Protein AF-A0A521GXF9-F1 (afdb_monomer)

Sequence (286 aa):
MLRLRRIISKIFWPMVAIMPLWLTFGRGLLGSAGWLQLAYIFLVAPVLFAVLLAIALLIQTSPRYKLEGLVTAPEAVLLSLSYVSIFLHGFFLVDFGDTDESVNSVATQLLGAGFRDMSTTLSQVFLFGSAALLLTALVVAMVARFSVLRTKKGASLAITACVIIGGLAAFGAYSHSHSGAAKDRQIEYDFHLMEQDIHGLASDNQDRLPTGTAQEIAAQGEYAKEFKIAERASNYTYTPMQAQRAFQLCANFLTDTTGDYAGRQVRPDDEGYHHAGYQCITYELY

Foldseek 3Di:
DVVLQVVCLVCLVVLLVVLLCCLAVVFVVLLADAPVSVCSNPPVSVVSSVLSVLLVVLQCPFPVCVVPVTGDPLLSVLSVLLSVLSNLLQQLDAADDDDPSNRDGSCCVVPHPVCNVVSNVSNVVSVLVNVLSSVLSSVLSVCSRCVVVDPDDDDNPPVSVVSNVVSVVVSVVVVPVVVQLVVQVVLLVLVVQLLVQQLVVCVVVVLDGDDDFQLVSLVVGPSSVVVVVSVVSVQWGKADDSVQSKIKIKHAGQAACVVVQPPHPDDPPPRPHDHGTIDIDMGHRD

Solvent-accessible surface area (backbone atoms only — not comparable to full-atom values): 15246 Å² total; per-residue (Å²): 111,72,68,55,17,55,50,42,55,68,44,51,68,62,45,36,54,49,54,33,42,36,55,33,59,50,30,41,78,59,63,29,57,30,60,49,46,55,51,30,56,73,51,49,26,55,52,49,30,52,51,42,45,50,41,52,51,40,45,62,69,22,70,62,26,70,73,69,66,37,51,52,71,68,54,32,51,33,51,51,52,24,53,52,24,48,51,49,14,41,38,19,37,52,30,48,57,95,45,88,68,18,51,28,14,46,47,24,72,75,72,33,73,90,41,44,68,59,24,43,52,50,14,50,52,22,46,55,50,21,53,48,33,47,53,49,40,38,50,50,35,51,48,62,48,51,49,74,76,46,94,66,93,82,74,80,67,66,64,64,55,54,58,57,54,54,53,55,54,57,48,60,60,54,61,60,59,57,55,30,56,52,49,38,53,48,51,56,52,51,47,54,39,46,49,55,28,49,52,52,53,10,61,77,47,79,72,40,70,76,83,69,50,34,29,59,49,20,65,65,24,68,56,17,50,78,72,48,36,36,83,57,21,80,66,39,45,49,47,74,36,74,95,72,46,28,37,33,48,28,40,71,32,71,46,58,41,64,73,83,44,70,93,56,95,74,57,88,82,43,89,82,61,45,56,53,40,80,46,71,52,78,47,73,68,129

Radius of gyration: 26.86 Å; Cα contacts (8 Å, |Δi|>4): 378; chains: 1; bounding box: 67×32×76 Å

pLDDT: mean 87.85, std 12.86, range [47.78, 98.25]

Mean predicted aligned error: 10.3 Å

Structure (mmCIF, N/CA/C/O backbone):
data_AF-A0A521GXF9-F1
#
_entry.id   AF-A0A521GXF9-F1
#
loop_
_atom_site.group_PDB
_atom_site.id
_atom_site.type_symbol
_atom_site.label_atom_id
_atom_site.label_alt_id
_atom_site.label_comp_id
_atom_site.label_asym_id
_atom_site.label_entity_id
_atom_site.label_seq_id
_atom_site.pdbx_PDB_ins_code
_atom_site.Cartn_x
_atom_site.Cartn_y
_atom_site.Cartn_z
_atom_site.occupancy
_atom_site.B_iso_or_equiv
_atom_site.auth_seq_id
_atom_site.auth_comp_id
_atom_site.auth_asym_id
_atom_site.auth_atom_id
_atom_site.pdbx_PDB_model_num
ATOM 1 N N . MET A 1 1 ? -23.668 14.009 12.511 1.00 89.00 1 MET A N 1
ATOM 2 C CA . MET A 1 1 ? -23.053 12.964 13.370 1.00 89.00 1 MET A CA 1
ATOM 3 C C . MET A 1 1 ? -24.025 11.890 13.882 1.00 89.00 1 MET A C 1
ATOM 5 O O . MET A 1 1 ? -23.664 10.723 13.835 1.00 89.00 1 MET A O 1
ATOM 9 N N . LEU A 1 2 ? -25.253 12.209 14.323 1.00 94.25 2 LEU A N 1
ATOM 10 C CA . LEU A 1 2 ? -26.206 11.195 14.834 1.00 94.25 2 LEU A CA 1
ATOM 11 C C . LEU A 1 2 ? -26.542 10.063 13.841 1.00 94.25 2 LEU A C 1
ATOM 13 O O . LEU A 1 2 ? -26.612 8.904 14.242 1.00 94.25 2 LEU A O 1
ATOM 17 N N . ARG A 1 3 ? -26.716 10.381 12.548 1.00 96.56 3 ARG A N 1
ATOM 18 C CA . ARG A 1 3 ? -26.962 9.370 11.499 1.00 96.56 3 ARG A CA 1
ATOM 19 C C . ARG A 1 3 ? -25.809 8.368 11.391 1.00 96.56 3 ARG A C 1
ATOM 21 O O . ARG A 1 3 ? -26.059 7.171 11.396 1.00 96.56 3 ARG A O 1
ATOM 28 N N . LEU A 1 4 ? -24.567 8.858 11.382 1.00 95.88 4 LEU A N 1
ATOM 29 C CA . LEU A 1 4 ? -23.366 8.020 11.316 1.00 95.88 4 LEU A CA 1
ATOM 30 C C . LEU A 1 4 ? -23.281 7.057 12.507 1.00 95.88 4 LEU A C 1
ATOM 32 O O . LEU A 1 4 ? -23.098 5.863 12.305 1.00 95.88 4 LEU A O 1
ATOM 36 N N . ARG A 1 5 ? -23.499 7.555 13.734 1.00 97.00 5 ARG A N 1
ATOM 37 C CA . ARG A 1 5 ? -23.516 6.723 14.953 1.00 97.00 5 ARG A CA 1
ATOM 38 C C . ARG A 1 5 ? -24.515 5.568 14.831 1.00 97.00 5 ARG A C 1
ATOM 40 O O . ARG A 1 5 ? -24.151 4.427 15.077 1.00 97.00 5 ARG A O 1
ATOM 47 N N . ARG A 1 6 ? -25.750 5.849 14.390 1.00 96.81 6 ARG A N 1
ATOM 48 C CA . ARG A 1 6 ? -26.779 4.810 14.181 1.00 96.81 6 ARG A CA 1
ATOM 49 C C . ARG A 1 6 ? -26.377 3.776 13.141 1.00 96.81 6 ARG A C 1
ATOM 51 O O . ARG A 1 6 ? -26.669 2.603 13.336 1.00 96.81 6 ARG A O 1
ATOM 58 N N . ILE A 1 7 ? -25.773 4.210 12.036 1.00 97.69 7 ILE A N 1
ATOM 59 C CA . ILE A 1 7 ? -25.321 3.297 10.983 1.00 97.69 7 ILE A CA 1
ATOM 60 C C . ILE A 1 7 ? -24.244 2.379 11.557 1.00 97.69 7 ILE A C 1
ATOM 62 O O . ILE A 1 7 ? -24.421 1.164 11.534 1.00 97.69 7 ILE A O 1
ATOM 66 N N . ILE A 1 8 ? -23.199 2.949 12.164 1.00 97.38 8 ILE A N 1
ATOM 67 C CA . ILE A 1 8 ? -22.075 2.182 12.715 1.00 97.38 8 ILE A CA 1
ATOM 68 C C . ILE A 1 8 ? -22.530 1.192 13.785 1.00 97.38 8 ILE A C 1
ATOM 70 O O . ILE A 1 8 ? -22.140 0.031 13.723 1.00 97.38 8 ILE A O 1
ATOM 74 N N . SER A 1 9 ? -23.427 1.586 14.693 1.00 95.69 9 SER A N 1
ATOM 75 C CA . SER A 1 9 ? -23.993 0.674 15.698 1.00 95.69 9 SER A CA 1
ATOM 76 C C . SER A 1 9 ? -24.699 -0.550 15.110 1.00 95.69 9 SER A C 1
ATOM 78 O O . SER A 1 9 ? -24.737 -1.589 15.759 1.00 95.69 9 SER A O 1
ATOM 80 N N . LYS A 1 10 ? -25.247 -0.453 13.893 1.00 96.88 10 LYS A N 1
ATOM 81 C CA . LYS A 1 10 ? -25.902 -1.583 13.219 1.00 96.88 10 LYS A CA 1
ATOM 82 C C . LYS A 1 10 ? -24.926 -2.438 12.419 1.00 96.88 10 LYS A C 1
ATOM 84 O O . LYS A 1 10 ? -25.134 -3.641 12.314 1.00 96.88 10 LYS A O 1
ATOM 89 N N . ILE A 1 11 ? -23.890 -1.824 11.845 1.00 97.38 11 ILE A N 1
ATOM 90 C CA . ILE A 1 11 ? -22.997 -2.512 10.907 1.00 97.38 11 ILE A CA 1
ATOM 91 C C . ILE A 1 11 ? -21.703 -3.026 11.537 1.00 97.38 11 ILE A C 1
ATOM 93 O O . ILE A 1 11 ? -21.052 -3.857 10.917 1.00 97.38 11 ILE A O 1
ATOM 97 N N . PHE A 1 12 ? -21.303 -2.583 12.736 1.00 95.44 12 PHE A N 1
ATOM 98 C CA . PHE A 1 12 ? -19.986 -2.970 13.261 1.00 95.44 12 PHE A CA 1
ATOM 99 C C . PHE A 1 12 ? -19.854 -4.487 13.444 1.00 95.44 12 PHE A C 1
ATOM 101 O O . PHE A 1 12 ? -18.810 -5.032 13.114 1.00 95.44 12 PHE A O 1
ATOM 108 N N . TRP A 1 13 ? -20.920 -5.173 13.877 1.00 97.38 13 TRP A N 1
ATOM 109 C CA . TRP A 1 13 ? -20.949 -6.633 14.011 1.00 97.38 13 TRP A CA 1
ATOM 110 C C . TRP A 1 13 ? -20.705 -7.371 12.691 1.00 97.38 13 TRP A C 1
ATOM 112 O O . TRP A 1 13 ? -19.749 -8.143 12.630 1.00 97.38 13 TRP A O 1
ATOM 122 N N . PRO A 1 14 ? -21.491 -7.141 11.620 1.00 98.25 14 PRO A N 1
ATOM 123 C CA . PRO A 1 14 ? -21.198 -7.767 10.336 1.00 98.25 14 PRO A CA 1
ATOM 124 C C . PRO A 1 14 ? -19.824 -7.354 9.790 1.00 98.25 14 PRO A C 1
ATOM 126 O O . PRO A 1 14 ? -19.133 -8.187 9.210 1.00 98.25 14 PRO A O 1
ATOM 129 N N . MET A 1 15 ? -19.367 -6.121 10.041 1.00 98.12 15 MET A N 1
ATOM 130 C CA . MET A 1 15 ? -18.038 -5.673 9.606 1.00 98.12 15 MET A CA 1
ATOM 131 C C . MET A 1 15 ? -16.875 -6.423 10.272 1.00 98.12 15 MET A C 1
ATOM 133 O O . MET A 1 15 ? -15.829 -6.546 9.637 1.00 98.12 15 MET A O 1
ATOM 137 N N . VAL A 1 16 ? -17.045 -6.983 11.482 1.00 98.25 16 VAL A N 1
ATOM 138 C CA . VAL A 1 16 ? -16.028 -7.857 12.110 1.00 98.25 16 VAL A CA 1
ATOM 139 C C . VAL A 1 16 ? -15.702 -9.056 11.215 1.00 98.25 16 VAL A C 1
ATOM 141 O O . VAL A 1 16 ? -14.544 -9.452 11.138 1.00 98.25 16 VAL A O 1
ATOM 144 N N . ALA A 1 17 ? -16.697 -9.610 10.515 1.00 97.94 17 ALA A N 1
ATOM 145 C CA . ALA A 1 17 ? -16.509 -10.738 9.603 1.00 97.94 17 ALA A CA 1
ATOM 146 C C . ALA A 1 17 ? -16.200 -10.287 8.167 1.00 97.94 17 ALA A C 1
ATOM 148 O O . ALA A 1 17 ? -15.311 -10.841 7.525 1.00 97.94 17 ALA A O 1
ATOM 149 N N . ILE A 1 18 ? -16.903 -9.266 7.663 1.00 98.12 18 ILE A N 1
ATOM 150 C CA . ILE A 1 18 ? -16.766 -8.817 6.269 1.00 98.12 18 ILE A CA 1
ATOM 151 C C . ILE A 1 18 ? -15.353 -8.293 5.988 1.00 98.12 18 ILE A C 1
ATOM 153 O O . ILE A 1 18 ? -14.812 -8.595 4.931 1.00 98.12 18 ILE A O 1
ATOM 157 N N . MET A 1 19 ? -14.731 -7.543 6.905 1.00 97.88 19 MET A N 1
ATOM 158 C CA . MET A 1 19 ? -13.417 -6.934 6.649 1.00 97.88 19 MET A CA 1
ATOM 159 C C . MET A 1 19 ? -12.283 -7.973 6.483 1.00 97.88 19 MET A C 1
ATOM 161 O O . MET A 1 19 ? -11.576 -7.909 5.476 1.00 97.88 19 MET A O 1
ATOM 165 N N . PRO A 1 20 ? -12.111 -8.972 7.376 1.00 97.94 20 PRO A N 1
ATOM 166 C CA . PRO A 1 20 ? -11.153 -10.060 7.153 1.00 97.94 20 PRO A CA 1
ATOM 167 C C . PRO A 1 20 ? -11.475 -10.919 5.922 1.00 97.94 20 PRO A C 1
ATOM 169 O O . PRO A 1 20 ? -10.566 -11.315 5.191 1.00 97.94 20 PRO A O 1
ATOM 172 N N . LEU A 1 21 ? -12.762 -11.187 5.662 1.00 97.44 21 LEU A N 1
ATOM 173 C CA . LEU A 1 21 ? -13.190 -11.944 4.479 1.00 97.44 21 LEU A CA 1
ATOM 174 C C . LEU A 1 21 ? -12.907 -11.187 3.176 1.00 97.44 21 LEU A C 1
ATOM 176 O O . LEU A 1 21 ? -12.542 -11.802 2.180 1.00 97.44 21 LEU A O 1
ATOM 180 N N . TRP A 1 22 ? -13.027 -9.861 3.177 1.00 97.12 22 TRP A N 1
ATOM 181 C CA . TRP A 1 22 ? -12.671 -9.019 2.038 1.00 97.12 22 TRP A CA 1
ATOM 182 C C . TRP A 1 22 ? -11.181 -9.126 1.699 1.00 97.12 22 TRP A C 1
ATOM 184 O O . TRP A 1 22 ? -10.841 -9.408 0.552 1.00 97.12 22 TRP A O 1
ATOM 194 N N . LEU A 1 23 ? -10.302 -8.966 2.699 1.00 95.56 23 LEU A N 1
ATOM 195 C CA . LEU A 1 23 ? -8.849 -9.065 2.504 1.00 95.56 23 LEU A CA 1
ATOM 196 C C . LEU A 1 23 ? -8.393 -10.452 2.047 1.00 95.56 23 LEU A C 1
ATOM 198 O O . LEU A 1 23 ? -7.327 -10.577 1.455 1.00 95.56 23 LEU A O 1
ATOM 202 N N . THR A 1 24 ? -9.191 -11.476 2.337 1.00 95.00 24 THR A N 1
ATOM 203 C CA . THR A 1 24 ? -8.933 -12.845 1.910 1.00 95.00 24 THR A CA 1
ATOM 204 C C . THR A 1 24 ? -9.741 -13.149 0.646 1.00 95.00 24 THR A C 1
ATOM 206 O O . THR A 1 24 ? -9.303 -12.867 -0.466 1.00 95.00 24 THR A O 1
ATOM 209 N N . PHE A 1 25 ? -10.945 -13.686 0.772 1.00 94.44 25 PHE A N 1
ATOM 210 C CA . PHE A 1 25 ? -11.748 -14.144 -0.362 1.00 94.44 25 PHE A CA 1
ATOM 211 C C . PHE A 1 25 ? -12.144 -13.035 -1.340 1.00 94.44 25 PHE A C 1
ATOM 213 O O . PHE A 1 25 ? -12.161 -13.276 -2.544 1.00 94.44 25 PHE A O 1
ATOM 220 N N . GLY A 1 26 ? -12.434 -11.826 -0.851 1.00 92.62 26 GLY A N 1
ATOM 221 C CA . GLY A 1 26 ? -12.871 -10.714 -1.703 1.00 92.62 26 GLY A CA 1
ATOM 222 C C . GLY A 1 26 ? -11.864 -10.373 -2.803 1.00 92.62 26 GLY A C 1
ATOM 223 O O . GLY A 1 26 ? -12.248 -10.221 -3.960 1.00 92.62 26 GLY A O 1
ATOM 224 N N . ARG A 1 27 ? -10.575 -10.341 -2.454 1.00 91.25 27 ARG A N 1
ATOM 225 C CA . ARG A 1 27 ? -9.470 -10.132 -3.402 1.00 91.25 27 ARG A CA 1
ATOM 226 C C . ARG A 1 27 ? -9.342 -11.269 -4.414 1.00 91.25 27 ARG A C 1
ATOM 228 O O . ARG A 1 27 ? -9.264 -11.016 -5.612 1.00 91.25 27 ARG A O 1
ATOM 235 N N . GLY A 1 28 ? -9.383 -12.515 -3.942 1.00 89.31 28 GLY A N 1
ATOM 236 C CA . GLY A 1 28 ? -9.264 -13.684 -4.818 1.00 89.31 28 GLY A CA 1
ATOM 237 C C . GLY A 1 28 ? -10.392 -13.779 -5.852 1.00 89.31 28 GLY A C 1
ATOM 238 O O . GLY A 1 28 ? -10.136 -14.100 -7.007 1.00 89.31 28 GLY A O 1
ATOM 239 N N . LEU A 1 29 ? -11.625 -13.423 -5.471 1.00 92.69 29 LEU A N 1
ATOM 240 C CA . LEU A 1 29 ? -12.777 -13.392 -6.386 1.00 92.69 29 LEU A CA 1
ATOM 241 C C . LEU A 1 29 ? -12.651 -12.338 -7.491 1.00 92.69 29 LEU A C 1
ATOM 243 O O . LEU A 1 29 ? -13.275 -12.474 -8.540 1.00 92.69 29 LEU A O 1
ATOM 247 N N . LEU A 1 30 ? -11.856 -11.298 -7.256 1.00 90.38 30 LEU A N 1
ATOM 248 C CA . LEU A 1 30 ? -11.574 -10.237 -8.218 1.00 90.38 30 LEU A CA 1
ATOM 249 C C . LEU A 1 30 ? -10.275 -10.496 -8.986 1.00 90.38 30 LEU A C 1
ATOM 251 O O . LEU A 1 30 ? -9.713 -9.564 -9.538 1.00 90.38 30 LEU A O 1
ATOM 255 N N . GLY A 1 31 ? -9.789 -11.740 -8.997 1.00 81.06 31 GLY A N 1
ATOM 256 C CA . GLY A 1 31 ? -8.646 -12.159 -9.802 1.00 81.06 31 GLY A CA 1
ATOM 257 C C . GLY A 1 31 ? -7.278 -11.815 -9.216 1.00 81.06 31 GLY A C 1
ATOM 258 O O . GLY A 1 31 ? -6.280 -12.084 -9.874 1.00 81.06 31 GLY A O 1
ATOM 259 N N . SER A 1 32 ? -7.184 -11.225 -8.017 1.00 84.38 32 SER A N 1
ATOM 260 C CA . SER A 1 32 ? -5.894 -10.930 -7.374 1.00 84.38 32 SER A CA 1
ATOM 261 C C . SER A 1 32 ? -5.575 -11.990 -6.314 1.00 84.38 32 SER A C 1
ATOM 263 O O . SER A 1 32 ? -5.815 -11.778 -5.120 1.00 84.38 32 SER A O 1
ATOM 265 N N . ALA A 1 33 ? -5.091 -13.152 -6.750 1.00 86.44 33 ALA A N 1
ATOM 266 C CA . ALA A 1 33 ? -4.678 -14.240 -5.866 1.00 86.44 33 ALA A CA 1
ATOM 267 C C . ALA A 1 33 ? -3.233 -14.659 -6.177 1.00 86.44 33 ALA A C 1
ATOM 269 O O . ALA A 1 33 ? -2.990 -15.336 -7.171 1.00 86.44 33 ALA A O 1
ATOM 270 N N . GLY A 1 34 ? -2.287 -14.266 -5.323 1.00 88.56 34 GLY A N 1
ATOM 271 C CA . GLY A 1 34 ? -0.893 -14.719 -5.364 1.00 88.56 34 GLY A CA 1
ATOM 272 C C . GLY A 1 34 ? -0.464 -15.365 -4.044 1.00 88.56 34 GLY A C 1
ATOM 273 O O . GLY A 1 34 ? -1.294 -15.821 -3.253 1.00 88.56 34 GLY A O 1
ATOM 274 N N . TRP A 1 35 ? 0.841 -15.432 -3.786 1.00 90.44 35 TRP A N 1
ATOM 275 C CA . TRP A 1 35 ? 1.377 -16.092 -2.588 1.00 90.44 35 TRP A CA 1
ATOM 276 C C . TRP A 1 35 ? 1.142 -15.288 -1.307 1.00 90.44 35 TRP A C 1
ATOM 278 O O . TRP A 1 35 ? 0.947 -15.868 -0.232 1.00 90.44 35 TRP A O 1
ATOM 288 N N . LEU A 1 36 ? 1.099 -13.956 -1.405 1.00 91.19 36 LEU A N 1
ATOM 289 C CA . LEU A 1 36 ? 0.826 -13.074 -0.270 1.00 91.19 36 LEU A CA 1
ATOM 290 C C . LEU A 1 36 ? -0.570 -13.337 0.302 1.00 91.19 36 LEU A C 1
ATOM 292 O O . LEU A 1 36 ? -0.774 -13.229 1.511 1.00 91.19 36 LEU A O 1
ATOM 296 N N . GLN A 1 37 ? -1.517 -13.757 -0.536 1.00 92.69 37 GLN A N 1
ATOM 297 C CA . GLN A 1 37 ? -2.851 -14.169 -0.117 1.00 92.69 37 GLN A CA 1
ATOM 298 C C . GLN A 1 37 ? -2.836 -15.218 1.008 1.00 92.69 37 GLN A C 1
ATOM 300 O O . GLN A 1 37 ? -3.634 -15.123 1.944 1.00 92.69 37 GLN A O 1
ATOM 305 N N . LEU A 1 38 ? -1.915 -16.189 0.970 1.00 92.62 38 LEU A N 1
ATOM 306 C CA . LEU A 1 38 ? -1.789 -17.199 2.027 1.00 92.62 38 LEU A CA 1
ATOM 307 C C . LEU A 1 38 ? -1.368 -16.562 3.354 1.00 92.62 38 LEU A C 1
ATOM 309 O O . LEU A 1 38 ? -1.946 -16.872 4.397 1.00 92.62 38 LEU A O 1
ATOM 313 N N . ALA A 1 39 ? -0.423 -15.618 3.320 1.00 93.31 39 ALA A N 1
ATOM 314 C CA . ALA A 1 39 ? -0.037 -14.858 4.506 1.00 93.31 39 ALA A CA 1
ATOM 315 C C . ALA A 1 39 ? -1.229 -14.065 5.069 1.00 93.31 39 ALA A C 1
ATOM 317 O O . ALA A 1 39 ? -1.430 -14.020 6.284 1.00 93.31 39 ALA A O 1
ATOM 318 N N . TYR A 1 40 ? -2.080 -13.501 4.210 1.00 94.75 40 TYR A N 1
ATOM 319 C CA . TYR A 1 40 ? -3.285 -12.811 4.670 1.00 94.75 40 TYR A CA 1
ATOM 320 C C . TYR A 1 40 ? -4.300 -13.763 5.300 1.00 94.75 40 TYR A C 1
ATOM 322 O O . TYR A 1 40 ? -4.861 -13.430 6.340 1.00 94.75 40 TYR A O 1
ATOM 330 N N . ILE A 1 41 ? -4.502 -14.952 4.732 1.00 96.00 41 ILE A N 1
ATOM 331 C CA . ILE A 1 41 ? -5.429 -15.957 5.271 1.00 96.00 41 ILE A CA 1
ATOM 332 C C . ILE A 1 41 ? -4.976 -16.460 6.644 1.00 96.00 41 ILE A C 1
ATOM 334 O O . ILE A 1 41 ? -5.790 -16.525 7.565 1.00 96.00 41 ILE A O 1
ATOM 338 N N . PHE A 1 42 ? -3.697 -16.808 6.795 1.00 96.88 42 PHE A N 1
ATOM 339 C CA . PHE A 1 42 ? -3.210 -17.472 8.008 1.00 96.88 42 PHE A CA 1
ATOM 340 C C . PHE A 1 42 ? -2.718 -16.514 9.095 1.00 96.88 42 PHE A C 1
ATOM 342 O O . PHE A 1 42 ? -2.757 -16.875 10.270 1.00 96.88 42 PHE A O 1
ATOM 349 N N . LEU A 1 43 ? -2.278 -15.305 8.736 1.00 95.88 43 LEU A N 1
ATOM 350 C CA . LEU A 1 43 ? -1.688 -14.357 9.684 1.00 95.88 43 LEU A CA 1
ATOM 351 C C . LEU A 1 43 ? -2.536 -13.093 9.842 1.00 95.88 43 LEU A C 1
ATOM 353 O O . LEU A 1 43 ? -2.979 -12.780 10.947 1.00 95.88 43 LEU A O 1
ATOM 357 N N . VAL A 1 44 ? -2.788 -12.364 8.752 1.00 95.50 44 VAL A N 1
ATOM 358 C CA . VAL A 1 44 ? -3.390 -11.020 8.841 1.00 95.50 44 VAL A CA 1
ATOM 359 C C . VAL A 1 44 ? -4.874 -11.083 9.203 1.00 95.50 44 VAL A C 1
ATOM 361 O O . VAL A 1 44 ? -5.315 -10.371 10.104 1.00 95.50 44 VAL A O 1
ATOM 364 N N . ALA A 1 45 ? -5.655 -11.939 8.546 1.00 96.50 45 ALA A N 1
ATOM 365 C CA . ALA A 1 45 ? -7.098 -12.026 8.744 1.00 96.50 45 ALA A CA 1
ATOM 366 C C . ALA A 1 45 ? -7.492 -12.501 10.155 1.00 96.50 45 ALA A C 1
ATOM 368 O O . ALA A 1 45 ? -8.367 -11.859 10.742 1.00 96.50 45 ALA A O 1
ATOM 369 N N . PRO A 1 46 ? -6.853 -13.525 10.763 1.00 97.94 46 PRO A N 1
ATOM 370 C CA . PRO A 1 46 ? -7.144 -13.916 12.143 1.00 97.94 46 PRO A CA 1
ATOM 371 C C . PRO A 1 46 ? -6.815 -12.813 13.154 1.00 97.94 46 PRO A C 1
ATOM 373 O O . PRO A 1 46 ? -7.614 -12.545 14.055 1.00 97.94 46 PRO A O 1
ATOM 376 N N . VAL A 1 47 ? -5.677 -12.128 12.985 1.00 97.75 47 VAL A N 1
ATOM 377 C CA . VAL A 1 47 ? -5.286 -11.002 13.850 1.00 97.75 47 VAL A CA 1
ATOM 378 C C . VAL A 1 47 ? -6.270 -9.843 13.700 1.00 97.75 47 VAL A C 1
ATOM 380 O O . VAL A 1 47 ? -6.767 -9.322 14.700 1.00 97.75 47 VAL A O 1
ATOM 383 N N . LEU A 1 48 ? -6.614 -9.471 12.465 1.00 97.81 48 LEU A N 1
ATOM 384 C CA . LEU A 1 48 ? -7.584 -8.413 12.193 1.00 97.81 48 LEU A CA 1
ATOM 385 C C . LEU A 1 48 ? -8.961 -8.749 12.780 1.00 97.81 48 LEU A C 1
ATOM 387 O O . LEU A 1 48 ? -9.576 -7.895 13.421 1.00 97.81 48 LEU A O 1
ATOM 391 N N . PHE A 1 49 ? -9.428 -9.989 12.607 1.00 98.25 49 PHE A N 1
ATOM 392 C CA . PHE A 1 49 ? -10.677 -10.473 13.193 1.00 98.25 49 PHE A CA 1
ATOM 393 C C . PHE A 1 49 ? -10.656 -10.349 14.719 1.00 98.25 49 PHE A C 1
ATOM 395 O O . PHE A 1 49 ? -11.588 -9.792 15.297 1.00 98.25 49 PHE A O 1
ATOM 402 N N . ALA A 1 50 ? -9.580 -10.799 15.375 1.00 98.12 50 ALA A N 1
ATOM 403 C CA . ALA A 1 50 ? -9.438 -10.717 16.826 1.00 98.12 50 ALA A CA 1
ATOM 404 C C . ALA A 1 50 ? -9.464 -9.265 17.335 1.00 98.12 50 ALA A C 1
ATOM 406 O O . ALA A 1 50 ? -10.149 -8.971 18.316 1.00 98.12 50 ALA A O 1
ATOM 407 N N . VAL A 1 51 ? -8.777 -8.343 16.650 1.00 97.88 51 VAL A N 1
ATOM 408 C CA . VAL A 1 51 ? -8.768 -6.912 17.006 1.00 97.88 51 VAL A CA 1
ATOM 409 C C . VAL A 1 51 ? -10.153 -6.288 16.829 1.00 97.88 51 VAL A C 1
ATOM 411 O O . VAL A 1 51 ? -10.653 -5.633 17.746 1.00 97.88 51 VAL A O 1
ATOM 414 N N . LEU A 1 52 ? -10.808 -6.512 15.687 1.00 98.19 52 LEU A N 1
ATOM 415 C CA . LEU A 1 52 ? -12.157 -5.999 15.428 1.00 98.19 52 LEU A CA 1
ATOM 416 C C . LEU A 1 52 ? -13.178 -6.565 16.422 1.00 98.19 52 LEU A C 1
ATOM 418 O O . LEU A 1 52 ? -14.009 -5.813 16.937 1.00 98.19 52 LEU A O 1
ATOM 422 N N . LEU A 1 53 ? -13.082 -7.858 16.740 1.00 98.19 53 LEU A N 1
ATOM 423 C CA . LEU A 1 53 ? -13.918 -8.517 17.738 1.00 98.19 53 LEU A CA 1
ATOM 424 C C . LEU A 1 53 ? -13.685 -7.932 19.137 1.00 98.19 53 LEU A C 1
ATOM 426 O O . LEU A 1 53 ? -14.648 -7.647 19.848 1.00 98.19 53 LEU A O 1
ATOM 430 N N . ALA A 1 54 ? -12.432 -7.694 19.530 1.00 97.50 54 ALA A N 1
ATOM 431 C CA . ALA A 1 54 ? -12.114 -7.076 20.814 1.00 97.50 54 ALA A CA 1
ATOM 432 C C . ALA A 1 54 ? -12.724 -5.669 20.932 1.00 97.50 54 ALA A C 1
ATOM 434 O O . ALA A 1 54 ? -13.359 -5.361 21.943 1.00 97.50 54 ALA A O 1
ATOM 435 N N . ILE A 1 55 ? -12.603 -4.839 19.889 1.00 97.62 55 ILE A N 1
ATOM 436 C CA . ILE A 1 55 ? -13.219 -3.502 19.848 1.00 97.62 55 ILE A CA 1
ATOM 437 C C . ILE A 1 55 ? -14.748 -3.612 19.939 1.00 97.62 55 ILE A C 1
ATOM 439 O O . ILE A 1 55 ? -15.367 -2.934 20.761 1.00 97.62 55 ILE A O 1
ATOM 443 N N . ALA A 1 56 ? -15.355 -4.499 19.146 1.00 97.12 56 ALA A N 1
ATOM 444 C CA . ALA A 1 56 ? -16.795 -4.755 19.139 1.00 97.12 56 ALA A CA 1
ATOM 445 C C . ALA A 1 56 ? -17.322 -5.140 20.534 1.00 97.12 56 ALA A C 1
ATOM 447 O O . ALA A 1 56 ? -18.293 -4.553 21.023 1.00 97.12 56 ALA A O 1
ATOM 448 N N . LEU A 1 57 ? -16.646 -6.072 21.212 1.00 96.75 57 LEU A N 1
ATOM 449 C CA . LEU A 1 57 ? -16.998 -6.516 22.561 1.00 96.75 57 LEU A CA 1
ATOM 450 C C . LEU A 1 57 ? -16.786 -5.413 23.607 1.00 96.75 57 LEU A C 1
ATOM 452 O O . LEU A 1 57 ? -17.617 -5.251 24.506 1.00 96.75 57 LEU A O 1
ATOM 456 N N . LEU A 1 58 ? -15.711 -4.624 23.508 1.00 95.81 58 LEU A N 1
ATOM 457 C CA . LEU A 1 58 ? -15.469 -3.484 24.402 1.00 95.81 58 LEU A CA 1
ATOM 458 C C . LEU A 1 58 ? -16.579 -2.433 24.290 1.00 95.81 58 LEU A C 1
ATOM 460 O O . LEU A 1 58 ? -17.099 -1.982 25.312 1.00 95.81 58 LEU A O 1
ATOM 464 N N . ILE A 1 59 ? -16.987 -2.103 23.064 1.00 95.56 59 ILE A N 1
ATOM 465 C CA . ILE A 1 59 ? -18.084 -1.168 22.800 1.00 95.56 59 ILE A CA 1
ATOM 466 C C . ILE A 1 59 ? -19.403 -1.727 23.342 1.00 95.56 59 ILE A C 1
ATOM 468 O O . ILE A 1 59 ? -20.090 -1.037 24.097 1.00 95.56 59 ILE A O 1
ATOM 472 N N . GLN A 1 60 ? -19.740 -2.983 23.028 1.00 95.88 60 GLN A N 1
ATOM 473 C CA . GLN A 1 60 ? -21.005 -3.600 23.445 1.00 95.88 60 GLN A CA 1
ATOM 474 C C . GLN A 1 60 ? -21.121 -3.734 24.970 1.00 95.88 60 GLN A C 1
ATOM 476 O O . GLN A 1 60 ? -22.201 -3.576 25.543 1.00 95.88 60 GLN A O 1
ATOM 481 N N . THR A 1 61 ? -20.008 -4.025 25.643 1.00 94.88 61 THR A N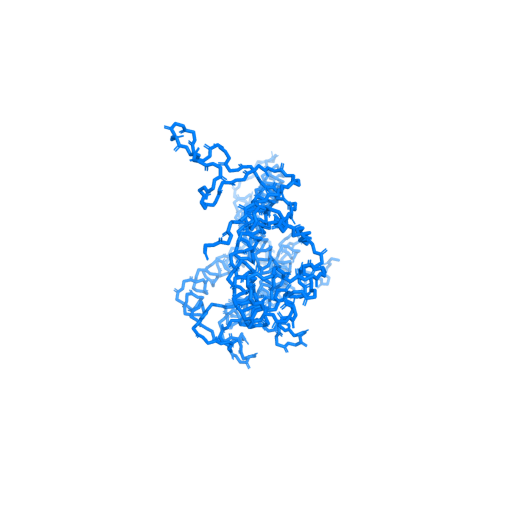 1
ATOM 482 C CA . THR A 1 61 ? -19.978 -4.141 27.106 1.00 94.88 61 THR A CA 1
ATOM 483 C C . THR A 1 61 ? -19.945 -2.787 27.814 1.00 94.88 61 THR A C 1
ATOM 485 O O . THR A 1 61 ? -20.145 -2.748 29.032 1.00 94.88 61 THR A O 1
ATOM 488 N N . SER A 1 62 ? -19.759 -1.679 27.088 1.00 93.00 62 SER A N 1
ATOM 489 C CA . SER A 1 62 ? -19.749 -0.342 27.675 1.00 93.00 62 SER A CA 1
ATOM 490 C C . SER A 1 62 ? -21.130 0.039 28.249 1.00 93.00 62 SER A C 1
ATOM 492 O O . SER A 1 62 ? -22.163 -0.187 27.609 1.00 93.00 62 SER A O 1
ATOM 494 N N . PRO A 1 63 ? -21.195 0.658 29.445 1.00 89.44 63 PRO A N 1
ATOM 495 C CA . PRO A 1 63 ? -22.469 1.073 30.042 1.00 89.44 63 PRO A CA 1
ATOM 496 C C . PRO A 1 63 ? -23.255 2.056 29.169 1.00 89.44 63 PRO A C 1
ATOM 498 O O . PRO A 1 63 ? -24.478 1.986 29.103 1.00 89.44 63 PRO A O 1
ATOM 501 N N . ARG A 1 64 ? -22.554 2.940 28.448 1.00 88.75 64 ARG A N 1
ATOM 502 C CA . ARG A 1 64 ? -23.177 3.916 27.542 1.00 88.75 64 ARG A CA 1
ATOM 503 C C . ARG A 1 64 ? -23.888 3.239 26.378 1.00 88.75 64 ARG A C 1
ATOM 505 O O . ARG A 1 64 ? -25.027 3.588 26.089 1.00 88.75 64 ARG A O 1
ATOM 512 N N . TYR A 1 65 ? -23.253 2.245 25.756 1.00 93.00 65 TYR A N 1
ATOM 513 C CA . TYR A 1 65 ? -23.879 1.500 24.669 1.00 93.00 65 TYR A CA 1
ATOM 514 C C . TYR A 1 65 ? -25.109 0.725 25.153 1.00 93.00 65 TYR A C 1
ATOM 516 O O . TYR A 1 65 ? -26.116 0.695 24.456 1.00 93.00 65 TYR A O 1
ATOM 524 N N . LYS A 1 66 ? -25.075 0.160 26.367 1.00 92.62 66 LYS A N 1
ATOM 525 C CA . LYS A 1 66 ? -26.243 -0.519 26.953 1.00 92.62 66 LYS A CA 1
ATOM 526 C C . LYS A 1 66 ? -27.426 0.420 27.215 1.00 92.62 66 LYS A C 1
ATOM 528 O O . LYS A 1 66 ? -28.562 -0.022 27.106 1.00 92.62 66 LYS A O 1
ATOM 533 N N . LEU A 1 67 ? -27.164 1.683 27.558 1.00 91.94 67 LEU A N 1
ATOM 534 C CA . LEU A 1 67 ? -28.204 2.682 27.833 1.00 91.94 67 LEU A CA 1
ATOM 535 C C . LEU A 1 67 ? -28.766 3.317 26.554 1.00 91.94 67 LEU A C 1
ATOM 537 O O . LEU A 1 67 ? -29.976 3.452 26.419 1.00 91.94 67 LEU A O 1
ATOM 541 N N . GLU A 1 68 ? -27.898 3.720 25.622 1.00 93.69 68 GLU A N 1
ATOM 542 C CA . GLU A 1 68 ? -28.305 4.462 24.417 1.00 93.69 68 GLU A CA 1
ATOM 543 C C . GLU A 1 68 ? -28.506 3.572 23.183 1.00 93.69 68 GLU A C 1
ATOM 545 O O . GLU A 1 68 ? -29.137 3.999 22.217 1.00 93.69 68 GLU A O 1
ATOM 550 N N . GLY A 1 69 ? -27.920 2.372 23.156 1.00 94.38 69 GLY A N 1
ATOM 551 C CA . GLY A 1 69 ? -27.836 1.537 21.952 1.00 94.38 69 GLY A CA 1
ATOM 552 C C . GLY A 1 69 ? -26.980 2.150 20.836 1.00 94.38 69 GLY A C 1
ATOM 553 O O . GLY A 1 69 ? -27.117 1.771 19.673 1.00 94.38 69 GLY A O 1
ATOM 554 N N . LEU A 1 70 ? -26.135 3.137 21.158 1.00 95.31 70 LEU A N 1
ATOM 555 C CA . LEU A 1 70 ? -25.363 3.912 20.189 1.00 95.31 70 LEU A CA 1
ATOM 556 C C . LEU A 1 70 ? -23.882 3.951 20.556 1.00 95.31 70 LEU A C 1
ATOM 558 O O . LEU A 1 70 ? -23.519 4.169 21.710 1.00 95.31 70 LEU A O 1
ATOM 562 N N . VAL A 1 71 ? -23.022 3.829 19.543 1.00 95.31 71 VAL A N 1
ATOM 563 C CA . VAL A 1 71 ? -21.585 4.110 19.680 1.00 95.31 71 VAL A CA 1
ATOM 564 C C . VAL A 1 71 ? -21.368 5.600 19.922 1.00 95.31 71 VAL A C 1
ATOM 566 O O . VAL A 1 71 ? -22.199 6.429 19.535 1.00 95.31 71 VAL A O 1
ATOM 569 N N . THR A 1 72 ? -20.259 5.979 20.544 1.00 93.75 72 THR A N 1
ATOM 570 C CA . THR A 1 72 ? -19.880 7.390 20.681 1.00 93.75 72 THR A CA 1
ATOM 571 C C . THR A 1 72 ? -19.463 7.981 19.325 1.00 93.75 72 THR A C 1
ATOM 573 O O . THR A 1 72 ? -19.165 7.265 18.371 1.00 93.75 72 THR A O 1
ATOM 576 N N . ALA A 1 73 ? -19.470 9.312 19.203 1.00 94.12 73 ALA A N 1
ATOM 577 C CA . ALA A 1 73 ? -19.017 9.986 17.983 1.00 94.12 73 ALA A CA 1
ATOM 578 C C . ALA A 1 73 ? -17.567 9.632 17.569 1.00 94.12 73 ALA A C 1
ATOM 580 O O . ALA A 1 73 ? -17.385 9.316 16.393 1.00 94.12 73 ALA A O 1
ATOM 581 N N . PRO A 1 74 ? -16.556 9.635 18.468 1.00 94.06 74 PRO A N 1
ATOM 582 C CA . PRO A 1 74 ? -15.194 9.256 18.088 1.00 94.06 74 PRO A CA 1
ATOM 583 C C . PRO A 1 74 ? -15.090 7.789 17.661 1.00 94.06 74 PRO A C 1
ATOM 585 O O . PRO A 1 74 ? -14.468 7.516 16.641 1.00 94.06 74 PRO A O 1
ATOM 588 N N . GLU A 1 75 ? -15.751 6.858 18.359 1.00 95.25 75 GLU A N 1
ATOM 589 C CA . GLU A 1 75 ? -15.795 5.443 17.949 1.00 95.25 75 GLU A CA 1
ATOM 590 C C . GLU A 1 75 ? -16.405 5.289 16.551 1.00 95.25 75 GLU A C 1
ATOM 592 O O . GLU A 1 75 ? -15.854 4.579 15.715 1.00 95.25 75 GLU A O 1
ATOM 597 N N . ALA A 1 76 ? -17.507 5.996 16.266 1.00 96.69 76 ALA A N 1
ATOM 598 C CA . ALA A 1 76 ? -18.145 5.952 14.954 1.00 96.69 76 ALA A CA 1
ATOM 599 C C . ALA A 1 76 ? -17.202 6.417 13.837 1.00 96.69 76 ALA A C 1
ATOM 601 O O . ALA A 1 76 ? -17.133 5.775 12.790 1.00 96.69 76 ALA A O 1
ATOM 602 N N . VAL A 1 77 ? -16.479 7.521 14.052 1.00 96.31 77 VAL A N 1
ATOM 603 C CA . VAL A 1 77 ? -15.532 8.064 13.067 1.00 96.31 77 VAL A CA 1
ATOM 604 C C . VAL A 1 77 ? -14.341 7.125 12.886 1.00 96.31 77 VAL A C 1
ATOM 606 O O . VAL A 1 77 ? -14.037 6.764 11.752 1.00 96.31 77 VAL A O 1
ATOM 609 N N . LEU A 1 78 ? -13.715 6.678 13.979 1.00 95.62 78 LEU A N 1
ATOM 610 C CA . LEU A 1 78 ? -12.546 5.797 13.930 1.00 95.62 78 LEU A CA 1
ATOM 611 C C . LEU A 1 78 ? -12.863 4.465 13.247 1.00 95.62 78 LEU A C 1
ATOM 613 O O . LEU A 1 78 ? -12.103 4.032 12.383 1.00 95.62 78 LEU A O 1
ATOM 617 N N . LEU A 1 79 ? -13.999 3.843 13.574 1.00 97.00 79 LEU A N 1
ATOM 618 C CA . LEU A 1 79 ? -14.430 2.605 12.923 1.00 97.00 79 LEU A CA 1
ATOM 619 C C . LEU A 1 79 ? -14.734 2.824 11.440 1.00 97.00 79 LEU A C 1
ATOM 621 O O . LEU A 1 79 ? -14.286 2.034 10.616 1.00 97.00 79 LEU A O 1
ATOM 625 N N . SER A 1 80 ? -15.425 3.913 11.084 1.00 97.38 80 SER A N 1
ATOM 626 C CA . SER A 1 80 ? -15.721 4.228 9.678 1.00 97.38 80 SER A CA 1
ATOM 627 C C . SER A 1 80 ? -14.442 4.377 8.855 1.00 97.38 80 SER A C 1
ATOM 629 O O . SER A 1 80 ? -14.314 3.761 7.800 1.00 97.38 80 SER A O 1
ATOM 631 N N . LEU A 1 81 ? -13.483 5.162 9.356 1.00 96.62 81 LEU A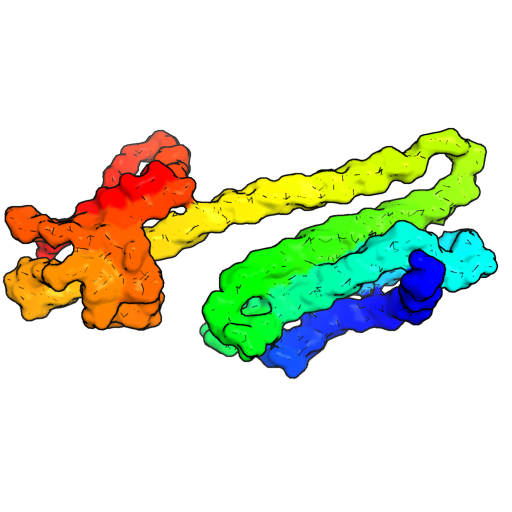 N 1
ATOM 632 C CA . LEU A 1 81 ? -12.196 5.366 8.692 1.00 96.62 81 LEU A CA 1
ATOM 633 C C . LEU A 1 81 ? -11.392 4.066 8.619 1.00 96.62 81 LEU A C 1
ATOM 635 O O . LEU A 1 81 ? -10.804 3.782 7.581 1.00 96.62 81 LEU A O 1
ATOM 639 N N . SER A 1 82 ? -11.415 3.251 9.679 1.00 97.44 82 SER A N 1
ATOM 640 C CA . SER A 1 82 ? -10.751 1.942 9.684 1.00 97.44 82 SER A CA 1
ATOM 641 C C . SER A 1 82 ? -11.326 1.030 8.604 1.00 97.44 82 SER A C 1
ATOM 643 O O . SER A 1 82 ? -10.564 0.467 7.831 1.00 97.44 82 SER A O 1
ATOM 645 N N . TYR A 1 83 ? -12.655 0.920 8.493 1.00 98.00 83 TYR A N 1
ATOM 646 C CA . TYR A 1 83 ? -13.296 0.071 7.482 1.00 98.00 83 TYR A CA 1
ATOM 647 C C . TYR A 1 83 ? -12.975 0.522 6.059 1.00 98.00 83 TYR A C 1
ATOM 649 O O . TYR A 1 83 ? -12.613 -0.305 5.227 1.00 98.00 83 TYR A O 1
ATOM 657 N N . VAL A 1 84 ? -13.045 1.829 5.788 1.00 97.81 84 VAL A N 1
ATOM 658 C CA . VAL A 1 84 ? -12.674 2.378 4.475 1.00 97.81 84 VAL A CA 1
ATOM 659 C C . VAL A 1 84 ? -11.198 2.113 4.180 1.00 97.81 84 VAL A C 1
ATOM 661 O O . VAL A 1 84 ? -10.872 1.652 3.092 1.00 97.81 84 VAL A O 1
ATOM 664 N N . SER A 1 85 ? -10.311 2.335 5.152 1.00 97.31 85 SER A N 1
ATOM 665 C CA . SER A 1 85 ? -8.876 2.092 4.987 1.00 97.31 85 SER A CA 1
ATOM 666 C C . SER A 1 85 ? -8.573 0.615 4.728 1.00 97.31 85 SER A C 1
ATOM 668 O O . SER A 1 85 ? -7.826 0.308 3.811 1.00 97.31 85 SER A O 1
ATOM 670 N N . ILE A 1 86 ? -9.174 -0.314 5.478 1.00 97.94 86 ILE A N 1
ATOM 671 C CA . ILE A 1 86 ? -8.992 -1.762 5.273 1.00 97.94 86 ILE A CA 1
ATOM 672 C C . ILE A 1 86 ? -9.507 -2.180 3.893 1.00 97.94 86 ILE A C 1
ATOM 674 O O . ILE A 1 86 ? -8.857 -2.955 3.193 1.00 97.94 86 ILE A O 1
ATOM 678 N N . PHE A 1 87 ? -10.663 -1.651 3.486 1.00 97.62 87 PHE A N 1
ATOM 679 C CA . PHE A 1 87 ? -11.225 -1.931 2.173 1.00 97.62 87 PHE A CA 1
ATOM 680 C C . PHE A 1 87 ? -10.276 -1.485 1.053 1.00 97.62 87 PHE A C 1
ATOM 682 O O . PHE A 1 87 ? -9.923 -2.291 0.191 1.00 97.62 87 PHE A O 1
ATOM 689 N N . LEU A 1 88 ? -9.817 -0.229 1.109 1.00 97.19 88 LEU A N 1
ATOM 690 C CA . LEU A 1 88 ? -8.896 0.345 0.127 1.00 97.19 88 LEU A CA 1
ATOM 691 C C . LEU A 1 88 ? -7.537 -0.354 0.135 1.00 97.19 88 LEU A C 1
ATOM 693 O O . LEU A 1 88 ? -6.979 -0.593 -0.930 1.00 97.19 88 LEU A O 1
ATOM 697 N N . HIS A 1 89 ? -7.037 -0.745 1.306 1.00 96.94 89 HIS A N 1
ATOM 698 C CA . HIS A 1 89 ? -5.841 -1.569 1.407 1.00 96.94 89 HIS A CA 1
ATOM 699 C C . HIS A 1 89 ? -5.994 -2.853 0.584 1.00 96.94 89 HIS A C 1
ATOM 701 O O . HIS A 1 89 ? -5.189 -3.092 -0.306 1.00 96.94 89 HIS A O 1
ATOM 707 N N . GLY A 1 90 ? -7.069 -3.622 0.789 1.00 96.31 90 GLY A N 1
ATOM 708 C CA . GLY A 1 90 ? -7.315 -4.835 0.002 1.00 96.31 90 GLY A CA 1
ATOM 709 C C . GLY A 1 90 ? -7.458 -4.580 -1.503 1.00 96.31 90 GLY A C 1
ATOM 710 O O . GLY A 1 90 ? -6.982 -5.379 -2.305 1.00 96.31 90 GLY A O 1
ATOM 711 N N . PHE A 1 91 ? -8.062 -3.452 -1.885 1.00 96.75 91 PHE A N 1
ATOM 712 C CA . PHE A 1 91 ? -8.237 -3.054 -3.284 1.00 96.75 91 PHE A CA 1
ATOM 713 C C . PHE A 1 91 ? -6.904 -2.737 -3.988 1.00 96.75 91 PHE A C 1
ATOM 715 O O . PHE A 1 91 ? -6.700 -3.135 -5.136 1.00 96.75 91 PHE A O 1
ATOM 722 N N . PHE A 1 92 ? -5.988 -2.049 -3.299 1.00 96.75 92 PHE A N 1
ATOM 723 C CA . PHE A 1 92 ? -4.681 -1.657 -3.840 1.00 96.75 92 PHE A CA 1
ATOM 724 C C . PHE A 1 92 ? -3.563 -2.666 -3.566 1.00 96.75 92 PHE A C 1
ATOM 726 O O . PHE A 1 92 ? -2.480 -2.527 -4.126 1.00 96.75 92 PHE A O 1
ATOM 733 N N . LEU A 1 93 ? -3.788 -3.670 -2.717 1.00 95.69 93 LEU A N 1
ATOM 734 C CA . LEU A 1 93 ? -2.774 -4.652 -2.353 1.00 95.69 93 LEU A CA 1
ATOM 735 C C . LEU A 1 93 ? -2.304 -5.426 -3.584 1.00 95.69 93 LEU A C 1
ATOM 737 O O . LEU A 1 93 ? -3.043 -6.243 -4.135 1.00 95.69 93 LEU A O 1
ATOM 741 N N . VAL A 1 94 ? -1.073 -5.137 -4.000 1.00 94.50 94 VAL A N 1
ATOM 742 C CA . VAL A 1 94 ? -0.343 -5.877 -5.027 1.00 94.50 94 VAL A CA 1
ATOM 743 C C . VAL A 1 94 ? 0.194 -7.143 -4.376 1.00 94.50 94 VAL A C 1
ATOM 745 O O . VAL A 1 94 ? 0.796 -7.090 -3.303 1.00 94.50 94 VAL A O 1
ATOM 748 N N . ASP A 1 95 ? -0.115 -8.279 -4.985 1.00 91.06 95 ASP A N 1
ATOM 749 C CA . ASP A 1 95 ? 0.394 -9.573 -4.550 1.00 91.06 95 ASP A CA 1
ATOM 750 C C . ASP A 1 95 ? 1.784 -9.829 -5.166 1.00 91.06 95 ASP A C 1
ATOM 752 O O . ASP A 1 95 ? 2.206 -9.125 -6.086 1.00 91.06 95 ASP A O 1
ATOM 756 N N . PHE A 1 96 ? 2.513 -10.803 -4.630 1.00 84.75 96 PHE A N 1
ATOM 757 C CA . PHE A 1 96 ? 3.786 -11.252 -5.182 1.00 84.75 96 PHE A CA 1
AT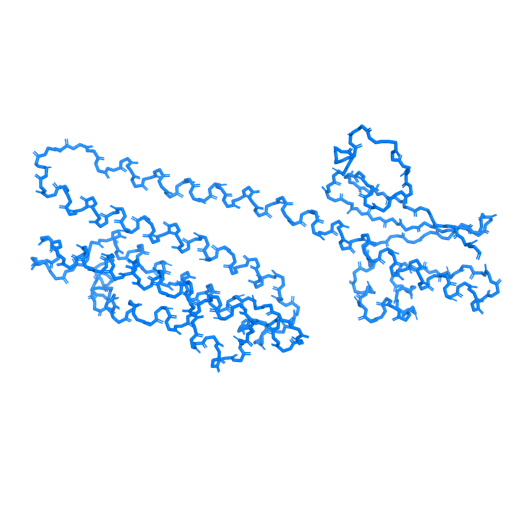OM 758 C C . PHE A 1 96 ? 3.625 -12.675 -5.707 1.00 84.75 96 PHE A C 1
ATOM 760 O O . PHE A 1 96 ? 2.991 -13.522 -5.067 1.00 84.75 96 PHE A O 1
ATOM 767 N N . GLY A 1 97 ? 4.261 -12.963 -6.835 1.00 81.69 97 GLY A N 1
ATOM 768 C CA . GLY A 1 97 ? 4.356 -14.321 -7.329 1.00 81.69 97 GLY A CA 1
ATOM 769 C C . GLY A 1 97 ? 5.222 -14.457 -8.568 1.00 81.69 97 GLY A C 1
ATOM 770 O O . GLY A 1 97 ? 5.879 -13.515 -9.003 1.00 81.69 97 GLY A O 1
ATOM 771 N N . ASP A 1 98 ? 5.255 -15.687 -9.052 1.00 79.56 98 ASP A N 1
ATOM 772 C CA . ASP A 1 98 ? 6.124 -16.219 -10.098 1.00 79.56 98 ASP A CA 1
ATOM 773 C C . ASP A 1 98 ? 5.548 -16.058 -11.511 1.00 79.56 98 ASP A C 1
ATOM 775 O O . ASP A 1 98 ? 6.237 -16.320 -12.492 1.00 79.56 98 ASP A O 1
ATOM 779 N N . THR A 1 99 ? 4.299 -15.605 -11.626 1.00 80.12 99 THR A N 1
ATOM 780 C CA . THR A 1 99 ? 3.618 -15.374 -12.907 1.00 80.12 99 THR A CA 1
ATOM 781 C C . THR A 1 99 ? 3.095 -13.946 -13.003 1.00 80.12 99 THR A C 1
ATOM 783 O O . THR A 1 99 ? 2.670 -13.373 -11.999 1.00 80.12 99 THR A O 1
ATOM 786 N N . ASP A 1 100 ? 3.044 -13.378 -14.209 1.00 76.38 100 ASP A N 1
ATOM 787 C CA . ASP A 1 100 ? 2.545 -12.009 -14.431 1.00 76.38 100 ASP A CA 1
ATOM 788 C C . ASP A 1 100 ? 1.100 -11.792 -13.956 1.00 76.38 100 ASP A C 1
ATOM 790 O O . ASP A 1 100 ? 0.710 -10.679 -13.590 1.00 76.38 100 ASP A O 1
ATOM 794 N N . GLU A 1 101 ? 0.303 -12.860 -13.912 1.00 74.56 101 GLU A N 1
ATOM 795 C CA . GLU A 1 101 ? -1.064 -12.835 -13.389 1.00 74.56 101 GLU A CA 1
ATOM 796 C C . GLU A 1 101 ? -1.090 -12.687 -11.859 1.00 74.56 101 GLU A C 1
ATOM 798 O O . GLU A 1 101 ? -1.951 -11.986 -11.319 1.00 74.56 101 GLU A O 1
ATOM 803 N N . SER A 1 102 ? -0.102 -13.265 -11.168 1.00 78.94 102 SER A N 1
ATOM 804 C CA . SER A 1 102 ? 0.003 -13.284 -9.704 1.00 78.94 102 SER A CA 1
ATOM 805 C C . SER A 1 102 ? 0.516 -11.981 -9.079 1.00 78.94 102 SER A C 1
ATOM 807 O O . SER A 1 102 ? 0.374 -11.802 -7.875 1.00 78.94 102 SER A O 1
ATOM 809 N N . VAL A 1 103 ? 1.059 -11.044 -9.867 1.00 84.88 103 VAL A N 1
ATOM 810 C CA . VAL A 1 103 ? 1.622 -9.756 -9.395 1.00 84.88 103 VAL A CA 1
ATOM 811 C C . VAL A 1 103 ? 0.671 -8.563 -9.573 1.00 84.88 103 VAL A C 1
ATOM 813 O O . VAL A 1 103 ? 1.078 -7.435 -9.868 1.00 84.88 103 VAL A O 1
ATOM 816 N N . ASN A 1 104 ? -0.634 -8.787 -9.410 1.00 90.56 104 ASN A N 1
ATOM 817 C CA . ASN A 1 104 ? -1.662 -7.765 -9.623 1.00 90.56 104 ASN A CA 1
ATOM 818 C C . ASN A 1 104 ? -2.472 -7.459 -8.357 1.00 90.56 104 ASN A C 1
ATOM 820 O O . ASN A 1 104 ? -2.626 -8.294 -7.466 1.00 90.56 104 ASN A O 1
ATOM 824 N N . SER A 1 105 ? -3.007 -6.241 -8.288 1.00 93.31 105 SER A N 1
ATOM 825 C CA . SER A 1 105 ? -4.074 -5.848 -7.366 1.00 93.31 105 SER A CA 1
ATOM 826 C C . SER A 1 105 ? -5.394 -5.726 -8.131 1.00 93.31 105 SER A C 1
ATOM 828 O O . SER A 1 105 ? -5.408 -5.687 -9.362 1.00 93.31 105 SER A O 1
ATOM 830 N N . VAL A 1 106 ? -6.516 -5.598 -7.420 1.00 94.38 106 VAL A N 1
ATOM 831 C CA . VAL A 1 106 ? -7.807 -5.285 -8.061 1.00 94.38 106 VAL A CA 1
ATOM 832 C C . VAL A 1 106 ? -7.702 -3.976 -8.856 1.00 94.38 106 VAL A C 1
ATOM 834 O O . VAL A 1 106 ? -8.210 -3.869 -9.970 1.00 94.38 106 VAL A O 1
ATOM 837 N N . ALA A 1 107 ? -6.989 -2.985 -8.311 1.00 95.62 107 ALA A N 1
ATOM 838 C CA . ALA A 1 107 ? -6.769 -1.708 -8.977 1.00 95.62 107 ALA A CA 1
ATOM 839 C C . ALA A 1 107 ? -5.965 -1.842 -10.281 1.00 95.62 107 ALA A C 1
ATOM 841 O O . ALA A 1 107 ? -6.365 -1.257 -11.285 1.00 95.62 107 ALA A O 1
ATOM 842 N N . THR A 1 108 ? -4.868 -2.609 -10.302 1.00 94.00 108 THR A N 1
ATOM 843 C CA . THR A 1 108 ? -4.060 -2.771 -11.528 1.00 94.00 108 THR A CA 1
ATOM 844 C C . THR A 1 108 ? -4.794 -3.556 -12.606 1.00 94.00 108 THR A C 1
ATOM 846 O O . THR A 1 108 ? -4.561 -3.320 -13.786 1.00 94.00 108 THR A O 1
ATOM 849 N N . GLN A 1 109 ? -5.721 -4.439 -12.236 1.00 92.12 109 GLN A N 1
ATOM 850 C CA . GLN A 1 109 ? -6.566 -5.125 -13.216 1.00 92.12 109 GLN A CA 1
ATOM 851 C C . GLN A 1 109 ? -7.567 -4.182 -13.884 1.00 92.12 109 GLN A C 1
ATOM 853 O O . GLN A 1 109 ? -7.808 -4.286 -15.083 1.00 92.12 109 GLN A O 1
ATOM 858 N N . LEU A 1 110 ? -8.130 -3.238 -13.125 1.00 94.00 110 LEU A N 1
ATOM 859 C CA . LEU A 1 110 ? -9.105 -2.280 -13.647 1.00 94.00 110 LEU A CA 1
ATOM 860 C C . LEU A 1 110 ? -8.455 -1.102 -14.386 1.00 94.00 110 LEU A C 1
ATOM 862 O O . LEU A 1 110 ? -9.031 -0.591 -15.343 1.00 94.00 110 LEU A O 1
ATOM 866 N N . LEU A 1 111 ? -7.287 -0.647 -13.923 1.00 94.56 111 LEU A N 1
ATOM 867 C CA . LEU A 1 111 ? -6.619 0.570 -14.404 1.00 94.56 111 LEU A CA 1
ATOM 868 C C . LEU A 1 111 ? -5.387 0.293 -15.280 1.00 94.56 111 LEU A C 1
ATOM 870 O O . LEU A 1 111 ? -4.846 1.221 -15.878 1.00 94.56 111 LEU A O 1
ATOM 874 N N . GLY A 1 112 ? -4.949 -0.964 -15.372 1.00 91.56 112 GLY A N 1
ATOM 875 C CA . GLY A 1 112 ? -3.784 -1.398 -16.143 1.00 91.56 112 GLY A CA 1
ATOM 876 C C . GLY A 1 112 ? -2.499 -1.554 -15.318 1.00 91.56 112 GLY A C 1
ATOM 877 O O . GLY A 1 112 ? -2.356 -1.041 -14.204 1.00 91.56 112 GLY A O 1
ATOM 878 N N . ALA A 1 113 ? -1.525 -2.259 -15.904 1.00 87.69 113 ALA A N 1
ATOM 879 C CA . ALA A 1 113 ? -0.262 -2.627 -15.253 1.00 87.69 113 ALA A CA 1
ATOM 880 C C . ALA A 1 113 ? 0.603 -1.421 -14.838 1.00 87.69 113 ALA A C 1
ATOM 882 O O . ALA A 1 113 ? 1.302 -1.490 -13.830 1.00 87.69 113 ALA A O 1
ATOM 883 N N . GLY A 1 114 ? 0.506 -0.290 -15.549 1.00 85.44 114 GLY A N 1
ATOM 884 C CA . GLY A 1 114 ? 1.232 0.943 -15.207 1.00 85.44 114 GLY A CA 1
ATOM 885 C C . GLY A 1 114 ? 0.855 1.539 -13.842 1.00 85.44 114 GLY A C 1
ATOM 886 O O . GLY A 1 114 ? 1.566 2.388 -13.319 1.00 85.44 114 GLY A O 1
ATOM 887 N N . PHE A 1 115 ? -0.241 1.081 -13.226 1.00 90.19 115 PHE A N 1
ATOM 888 C CA . PHE A 1 115 ? -0.690 1.533 -11.907 1.00 90.19 115 PHE A CA 1
ATOM 889 C C . PHE A 1 115 ? -0.097 0.718 -10.741 1.00 90.19 115 PHE A C 1
ATOM 891 O O . PHE A 1 115 ? -0.502 0.907 -9.587 1.00 90.19 115 PHE A O 1
ATOM 898 N N . ARG A 1 116 ? 0.822 -0.221 -11.017 1.00 89.06 116 ARG A N 1
ATOM 899 C CA . ARG A 1 116 ? 1.373 -1.159 -10.024 1.00 89.06 116 ARG A CA 1
ATOM 900 C C . ARG A 1 116 ? 2.107 -0.445 -8.895 1.00 89.06 116 ARG A C 1
ATOM 902 O O . ARG A 1 116 ? 1.745 -0.641 -7.738 1.00 89.06 116 ARG A O 1
ATOM 909 N N . ASP A 1 117 ? 3.041 0.446 -9.207 1.00 87.38 117 ASP A N 1
ATOM 910 C CA . ASP A 1 117 ? 3.846 1.135 -8.185 1.00 87.38 117 ASP A CA 1
ATOM 911 C C . ASP A 1 117 ? 2.993 2.013 -7.266 1.00 87.38 117 ASP A C 1
ATOM 913 O O . ASP A 1 117 ? 3.157 2.023 -6.038 1.00 87.38 117 ASP A O 1
ATOM 917 N N . MET A 1 118 ? 2.014 2.710 -7.850 1.00 90.75 118 MET A N 1
ATOM 918 C CA . MET A 1 118 ? 1.084 3.522 -7.074 1.00 90.75 118 MET A CA 1
ATOM 919 C C . MET A 1 118 ? 0.155 2.655 -6.220 1.00 90.75 118 MET A C 1
ATOM 921 O O . MET A 1 118 ? -0.099 3.005 -5.068 1.00 90.75 118 MET A O 1
ATOM 925 N N . SER A 1 119 ? -0.298 1.506 -6.732 1.00 93.81 119 SER A N 1
ATOM 926 C CA . SER A 1 119 ? -1.083 0.538 -5.954 1.00 93.81 119 SER A CA 1
ATOM 927 C C . SER A 1 119 ? -0.295 0.010 -4.758 1.00 93.81 119 SER A C 1
ATOM 929 O O . SER A 1 119 ? -0.797 0.043 -3.637 1.00 93.81 119 SER A O 1
ATOM 931 N N . THR A 1 120 ? 0.961 -0.396 -4.958 1.00 92.56 120 THR A N 1
ATOM 932 C CA . THR A 1 120 ? 1.844 -0.855 -3.875 1.00 92.56 120 THR A CA 1
ATOM 933 C C . THR A 1 120 ? 1.998 0.217 -2.800 1.00 92.56 120 THR A C 1
ATOM 935 O O . THR A 1 120 ? 1.797 -0.056 -1.614 1.00 92.56 120 THR A O 1
ATOM 938 N N . THR A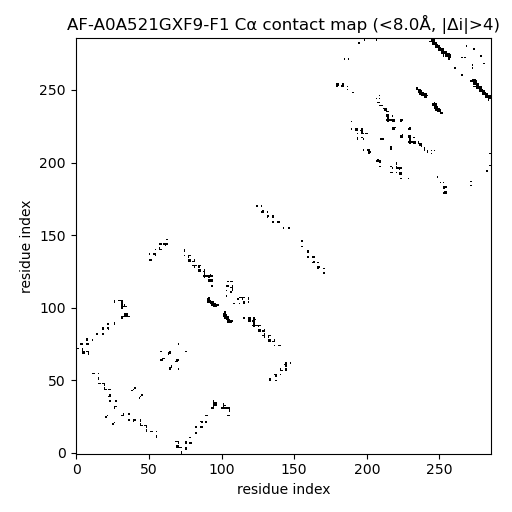 1 121 ? 2.273 1.457 -3.210 1.00 91.88 121 THR A N 1
ATOM 939 C CA . THR A 1 121 ? 2.436 2.590 -2.288 1.00 91.88 121 THR A CA 1
ATOM 940 C C . THR A 1 121 ? 1.148 2.867 -1.510 1.00 91.88 121 THR A C 1
ATOM 942 O O . THR A 1 121 ? 1.160 2.920 -0.280 1.00 91.88 121 THR A O 1
ATOM 945 N N . LEU A 1 122 ? 0.009 2.987 -2.201 1.00 94.31 122 LEU A N 1
ATOM 946 C CA . LEU A 1 122 ? -1.292 3.234 -1.571 1.00 94.31 122 LEU A CA 1
ATOM 947 C C . LEU A 1 122 ? -1.700 2.093 -0.635 1.00 94.31 122 LEU A C 1
ATOM 949 O O . LEU A 1 122 ? -2.199 2.349 0.460 1.00 94.31 122 LEU A O 1
ATOM 953 N N . SER A 1 123 ? -1.451 0.843 -1.023 1.00 95.50 123 SER A N 1
ATOM 954 C CA . SER A 1 123 ? -1.696 -0.319 -0.172 1.00 95.50 123 SER A CA 1
ATOM 955 C C . SER A 1 123 ? -0.960 -0.200 1.161 1.00 95.50 123 SER A C 1
ATOM 957 O O . SER A 1 123 ? -1.581 -0.377 2.211 1.00 95.50 123 SER A O 1
ATOM 959 N N . GLN A 1 124 ? 0.326 0.164 1.143 1.00 92.56 124 GLN A N 1
ATOM 960 C CA . GLN A 1 124 ? 1.107 0.365 2.365 1.00 92.56 124 GLN A CA 1
ATOM 961 C C . GLN A 1 124 ? 0.539 1.508 3.217 1.00 92.56 124 GLN A C 1
ATOM 963 O O . GLN A 1 124 ? 0.332 1.322 4.417 1.00 92.56 124 GLN A O 1
ATOM 968 N N . VAL A 1 125 ? 0.204 2.653 2.605 1.00 91.69 125 VAL A N 1
ATOM 969 C CA . VAL A 1 125 ? -0.441 3.787 3.300 1.00 91.69 125 VAL A CA 1
ATOM 970 C C . VAL A 1 125 ? -1.693 3.321 4.047 1.00 91.69 125 VAL A C 1
ATOM 972 O O . VAL A 1 125 ? -1.852 3.594 5.239 1.00 91.69 125 VAL A O 1
ATOM 975 N N . PHE A 1 126 ? -2.575 2.583 3.370 1.00 95.75 126 PHE A N 1
ATOM 976 C CA . PHE A 1 126 ? -3.826 2.115 3.962 1.00 95.75 126 PHE A CA 1
ATOM 977 C C . PHE A 1 126 ? -3.633 0.984 4.982 1.00 95.75 126 PHE A C 1
ATOM 979 O O . PHE A 1 126 ? -4.418 0.894 5.932 1.00 95.75 126 PHE A O 1
ATOM 986 N N . LEU A 1 127 ? -2.591 0.157 4.848 1.00 95.19 127 LEU A N 1
ATOM 987 C CA . LEU A 1 127 ? -2.232 -0.857 5.843 1.00 95.19 127 LEU A CA 1
ATOM 988 C C . LEU A 1 127 ? -1.839 -0.201 7.167 1.00 95.19 127 LEU A C 1
ATOM 990 O O . LEU A 1 127 ? -2.468 -0.445 8.196 1.00 95.19 127 LEU A O 1
ATOM 994 N N . PHE A 1 128 ? -0.839 0.679 7.142 1.00 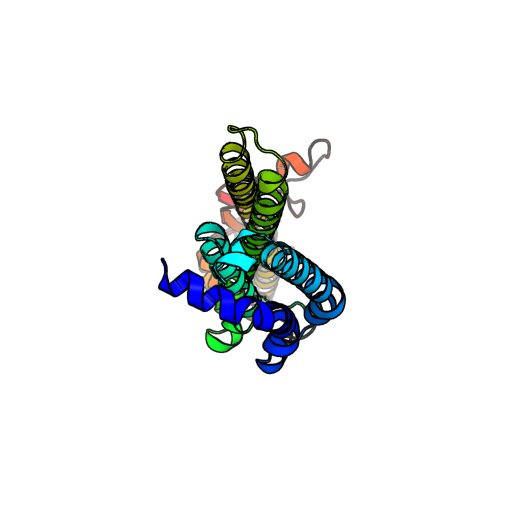93.62 128 PHE A N 1
ATOM 995 C CA . PHE A 1 128 ? -0.359 1.335 8.359 1.00 93.62 128 PHE A CA 1
ATOM 996 C C . PHE A 1 128 ? -1.393 2.312 8.923 1.00 93.62 128 PHE A C 1
ATOM 998 O O . PHE A 1 128 ? -1.605 2.356 10.137 1.00 93.62 128 PHE A O 1
ATOM 1005 N N . GLY A 1 129 ? -2.104 3.033 8.050 1.00 92.50 129 GLY A N 1
ATOM 1006 C CA . GLY A 1 129 ? -3.216 3.896 8.438 1.00 92.50 129 GLY A CA 1
ATOM 1007 C C . GLY A 1 129 ? -4.324 3.125 9.158 1.00 92.50 129 GLY A C 1
ATOM 1008 O O . GLY A 1 129 ? -4.758 3.535 10.236 1.00 92.50 129 GLY A O 1
ATOM 1009 N N . SER A 1 130 ? -4.743 1.972 8.623 1.00 95.56 130 SER A N 1
ATOM 1010 C CA . SER A 1 130 ? -5.757 1.134 9.276 1.00 95.56 130 SER A CA 1
ATOM 1011 C C . SER A 1 130 ? -5.272 0.557 10.607 1.00 95.56 130 SER A C 1
ATOM 1013 O O . SER A 1 130 ? -6.022 0.600 11.582 1.00 95.56 130 SER A O 1
ATOM 1015 N N . ALA A 1 131 ? -4.019 0.102 10.697 1.00 95.19 131 ALA A N 1
ATOM 1016 C CA . ALA A 1 131 ? -3.437 -0.378 11.949 1.00 95.19 131 ALA A CA 1
ATOM 1017 C C . ALA A 1 131 ? -3.446 0.712 13.041 1.00 95.19 131 ALA A C 1
ATOM 1019 O O . ALA A 1 131 ? -3.889 0.462 14.166 1.00 95.19 131 ALA A O 1
ATOM 1020 N N . ALA A 1 132 ? -3.039 1.941 12.705 1.00 92.88 132 ALA A N 1
ATOM 1021 C CA . ALA A 1 132 ? -3.045 3.077 13.629 1.00 92.88 132 ALA A CA 1
ATOM 1022 C C . ALA A 1 132 ? -4.467 3.475 14.073 1.00 92.88 132 ALA A C 1
ATOM 1024 O O . ALA A 1 132 ? -4.712 3.726 15.262 1.00 92.88 132 ALA A O 1
ATOM 1025 N N . LEU A 1 133 ? -5.421 3.504 13.134 1.00 95.12 133 LEU A N 1
ATOM 1026 C CA . LEU A 1 133 ? -6.827 3.805 13.417 1.00 95.12 133 LEU A CA 1
ATOM 1027 C C . LEU A 1 133 ? -7.464 2.748 14.326 1.00 95.12 133 LEU A C 1
ATOM 1029 O O . LEU A 1 133 ? -8.133 3.111 15.295 1.00 95.12 133 LEU A O 1
ATOM 1033 N N . LEU A 1 134 ? -7.218 1.461 14.066 1.00 96.56 134 LEU A N 1
ATOM 1034 C CA . LEU A 1 134 ? -7.718 0.360 14.892 1.00 96.56 134 LEU A CA 1
ATOM 1035 C C . LEU A 1 134 ? -7.108 0.373 16.291 1.00 96.56 134 LEU A C 1
ATOM 1037 O O . LEU A 1 134 ? -7.837 0.210 17.270 1.00 96.56 134 LEU A O 1
ATOM 1041 N N . LEU A 1 135 ? -5.802 0.626 16.407 1.00 95.75 135 LEU A N 1
ATOM 1042 C CA . LEU A 1 135 ? -5.146 0.762 17.705 1.00 95.75 135 LEU A CA 1
ATOM 1043 C C . LEU A 1 135 ? -5.752 1.922 18.506 1.00 95.75 135 LEU A C 1
ATOM 1045 O O . LEU A 1 135 ? -6.059 1.773 19.688 1.00 95.75 135 LEU A O 1
ATOM 1049 N N . THR A 1 136 ? -6.000 3.058 17.853 1.00 92.75 136 THR A N 1
ATOM 1050 C CA . THR A 1 136 ? -6.643 4.214 18.491 1.00 92.75 136 THR A CA 1
ATOM 1051 C C . THR A 1 136 ? -8.083 3.895 18.895 1.00 92.75 136 THR A C 1
ATOM 1053 O O . THR A 1 136 ? -8.482 4.207 20.016 1.00 92.75 136 THR A O 1
ATOM 1056 N N . ALA A 1 137 ? -8.859 3.230 18.034 1.00 95.19 137 ALA A N 1
ATOM 1057 C CA . ALA A 1 137 ? -10.219 2.790 18.346 1.00 95.19 137 ALA A CA 1
ATOM 1058 C C . ALA A 1 137 ? -10.245 1.848 19.558 1.00 95.19 137 ALA A C 1
ATOM 1060 O O . ALA A 1 137 ? -11.075 2.018 20.454 1.00 95.19 137 ALA A O 1
ATOM 1061 N N . LEU A 1 138 ? -9.299 0.907 19.624 1.00 95.69 138 LEU A N 1
ATOM 1062 C CA . LEU A 1 138 ? -9.133 -0.012 20.744 1.00 95.69 138 LEU A CA 1
ATOM 1063 C C . LEU A 1 138 ? -8.826 0.744 22.042 1.00 95.69 138 LEU A C 1
ATOM 1065 O O . LEU A 1 138 ? -9.500 0.526 23.050 1.00 95.69 138 LEU A O 1
ATOM 1069 N N . VAL A 1 139 ? -7.864 1.672 22.022 1.00 94.50 139 VAL A N 1
ATOM 1070 C CA . VAL A 1 139 ? -7.515 2.501 23.189 1.00 94.50 139 VAL A CA 1
ATOM 1071 C C . VAL A 1 139 ? -8.704 3.349 23.642 1.00 94.50 139 VAL A C 1
ATOM 1073 O O . VAL A 1 139 ? -9.011 3.368 24.835 1.00 94.50 139 VAL A O 1
ATOM 1076 N N . VAL A 1 140 ? -9.416 3.999 22.718 1.00 92.12 140 VAL A N 1
ATOM 1077 C CA . VAL A 1 140 ? -10.611 4.800 23.031 1.00 92.12 140 VAL A CA 1
ATOM 1078 C C . VAL A 1 140 ? -11.695 3.935 23.678 1.00 92.12 140 VAL A C 1
ATOM 1080 O O . VAL A 1 140 ? -12.227 4.322 24.720 1.00 92.12 140 VAL A O 1
ATOM 1083 N N . ALA A 1 141 ? -11.974 2.750 23.130 1.00 93.12 141 ALA A N 1
ATOM 1084 C CA . ALA A 1 141 ? -12.960 1.824 23.688 1.00 93.12 141 ALA A CA 1
ATOM 1085 C C . ALA A 1 141 ? -12.549 1.317 25.086 1.00 93.12 141 ALA A C 1
ATOM 1087 O O . ALA A 1 141 ? -13.375 1.257 26.003 1.00 93.12 141 ALA A O 1
ATOM 1088 N N . MET A 1 142 ? -11.261 1.016 25.293 1.00 92.25 142 MET A N 1
ATOM 1089 C CA . MET A 1 142 ? -10.724 0.643 26.607 1.00 92.25 142 MET A CA 1
ATOM 1090 C C . MET A 1 142 ? -10.866 1.785 27.621 1.00 92.25 142 MET A C 1
ATOM 1092 O O . MET A 1 142 ? -11.417 1.583 28.705 1.00 92.25 142 MET A O 1
ATOM 1096 N N . VAL A 1 143 ? -10.436 3.002 27.279 1.00 88.31 143 VAL A N 1
ATOM 1097 C CA . VAL A 1 143 ? -10.540 4.173 28.167 1.00 88.31 143 VAL A CA 1
ATOM 1098 C C . VAL A 1 143 ? -12.000 4.495 28.482 1.00 88.31 143 VAL A C 1
ATOM 1100 O O . VAL A 1 143 ? -12.329 4.764 29.640 1.00 88.31 143 VAL A O 1
ATOM 1103 N N . ALA A 1 144 ? -12.900 4.420 27.501 1.00 86.81 144 ALA A N 1
ATOM 1104 C CA . ALA A 1 144 ? -14.332 4.607 27.722 1.00 86.81 144 ALA A CA 1
ATOM 1105 C C . ALA A 1 144 ? -14.891 3.587 28.728 1.00 86.81 144 ALA A C 1
ATOM 1107 O O . ALA A 1 144 ? -15.699 3.948 29.583 1.00 86.81 144 ALA A O 1
ATOM 1108 N N . ARG A 1 145 ? -14.410 2.339 28.694 1.00 84.44 145 ARG A N 1
ATOM 1109 C CA . ARG A 1 145 ? -14.795 1.298 29.655 1.00 84.44 145 ARG A CA 1
ATOM 1110 C C . ARG A 1 145 ? -14.242 1.558 31.059 1.00 84.44 145 ARG A C 1
ATOM 1112 O O . ARG A 1 145 ? -14.988 1.465 32.032 1.00 84.44 145 ARG A O 1
ATOM 1119 N N . PHE A 1 146 ? -12.961 1.906 31.181 1.00 82.31 146 PHE A N 1
ATOM 1120 C CA . PHE A 1 146 ? -12.310 2.087 32.487 1.00 82.31 146 PHE A CA 1
ATOM 1121 C C . PHE A 1 146 ? -12.613 3.434 33.154 1.00 82.31 146 PHE A C 1
ATOM 1123 O O . PHE A 1 146 ? -12.643 3.518 34.380 1.00 82.31 146 PHE A O 1
ATOM 1130 N N . SER A 1 147 ? -12.880 4.490 32.384 1.00 79.75 147 SER A N 1
ATOM 1131 C CA . SER A 1 147 ? -13.230 5.809 32.932 1.00 79.75 147 SER A CA 1
ATOM 1132 C C . SER A 1 147 ? -14.562 5.806 33.682 1.00 79.75 147 SER A C 1
ATOM 1134 O O . SER A 1 147 ? -14.710 6.549 34.647 1.00 79.75 147 SER A O 1
ATOM 1136 N N . VAL A 1 148 ? -15.500 4.922 33.325 1.00 68.94 148 VAL A N 1
ATOM 1137 C CA . VAL A 1 148 ? -16.740 4.740 34.100 1.00 68.94 148 VAL A CA 1
ATOM 1138 C C . VAL A 1 148 ? -16.463 4.128 35.480 1.00 68.94 148 VAL A C 1
ATOM 1140 O O . VAL A 1 148 ? -17.187 4.413 36.428 1.00 68.94 148 VAL A O 1
ATOM 1143 N N . LEU A 1 149 ? -15.383 3.351 35.625 1.00 66.56 149 LEU A N 1
ATOM 1144 C CA . LEU A 1 149 ? -14.976 2.754 36.902 1.00 66.56 149 LEU A CA 1
ATOM 1145 C C . LEU A 1 149 ? -14.172 3.721 37.787 1.00 66.56 149 LEU A C 1
ATOM 1147 O O . LEU A 1 149 ? -14.139 3.556 39.004 1.00 66.56 149 LEU A O 1
ATOM 1151 N N . ARG A 1 150 ? -13.532 4.743 37.203 1.00 66.12 150 ARG A N 1
ATOM 1152 C CA . ARG A 1 150 ? -12.779 5.779 37.930 1.00 66.12 150 ARG A CA 1
ATOM 1153 C C . ARG A 1 150 ? -13.514 7.117 37.875 1.00 66.12 150 ARG A C 1
ATOM 1155 O O . ARG A 1 150 ? -13.254 7.960 37.022 1.00 66.12 150 ARG A O 1
ATOM 1162 N N . THR A 1 151 ? -14.366 7.365 38.862 1.00 51.22 151 THR A N 1
ATOM 1163 C CA . THR A 1 151 ? -15.007 8.660 39.157 1.00 51.22 151 THR A CA 1
ATOM 1164 C C . THR A 1 151 ? -14.017 9.733 39.657 1.00 51.22 151 THR A C 1
ATOM 1166 O O . THR A 1 151 ? -14.249 10.381 40.675 1.00 51.22 151 THR A O 1
ATOM 1169 N N . LYS A 1 152 ? -12.907 9.985 38.946 1.00 50.31 152 LYS A N 1
ATOM 1170 C CA . LYS A 1 152 ? -12.074 11.188 39.148 1.00 50.31 152 LYS A CA 1
ATOM 1171 C C . LYS A 1 152 ? -11.703 11.832 37.807 1.00 50.31 152 LYS A C 1
ATOM 1173 O O . LYS A 1 152 ? -11.045 11.239 36.959 1.00 50.31 152 LYS A O 1
ATOM 1178 N N . LYS A 1 153 ? -12.199 13.062 37.636 1.00 52.19 153 LYS A N 1
ATOM 1179 C CA . LYS A 1 153 ? -12.104 13.939 36.458 1.00 52.19 153 LYS A CA 1
ATOM 1180 C C . LYS A 1 153 ? -10.640 14.296 36.148 1.00 52.19 153 LYS A C 1
ATOM 1182 O O . LYS A 1 153 ? -9.939 14.737 37.050 1.00 52.19 153 LYS A O 1
ATOM 1187 N N . GLY A 1 154 ? -10.207 14.181 34.885 1.00 52.06 154 GLY A N 1
ATOM 1188 C CA . GLY A 1 154 ? -9.042 14.944 34.398 1.00 52.06 154 GLY A CA 1
ATOM 1189 C C . GLY A 1 154 ? -8.234 14.380 33.220 1.00 52.06 154 GLY A C 1
ATOM 1190 O O . GLY A 1 154 ? -7.733 15.163 32.427 1.00 52.06 154 GLY A O 1
ATOM 1191 N N . ALA A 1 155 ? -8.105 13.059 33.049 1.00 53.44 155 ALA A N 1
ATOM 1192 C CA . ALA A 1 155 ? -6.983 12.512 32.256 1.00 53.44 155 ALA A CA 1
ATOM 1193 C C . ALA A 1 155 ? -7.298 12.000 30.827 1.00 53.44 155 ALA A C 1
ATOM 1195 O O . ALA A 1 155 ? -6.400 11.529 30.136 1.00 53.44 155 ALA A O 1
ATOM 1196 N N . SER A 1 156 ? -8.546 12.058 30.347 1.00 54.41 156 SER A N 1
ATOM 1197 C CA . SER A 1 156 ? -8.956 11.266 29.165 1.00 54.41 156 SER A CA 1
ATOM 1198 C C . SER A 1 156 ? -8.605 11.861 27.788 1.00 54.41 156 SER A C 1
ATOM 1200 O O . SER A 1 156 ? -8.700 11.145 26.794 1.00 54.41 156 SER A O 1
ATOM 1202 N N . LEU A 1 157 ? -8.236 13.143 27.691 1.00 54.19 157 LEU A N 1
ATOM 1203 C CA . LEU A 1 157 ? -8.082 13.827 26.393 1.00 54.19 157 LEU A CA 1
ATOM 1204 C C . LEU A 1 157 ? -6.647 13.807 25.839 1.00 54.19 157 LEU A C 1
ATOM 1206 O O . LEU A 1 157 ? -6.476 13.749 24.626 1.00 54.19 157 LEU A O 1
ATOM 1210 N N . ALA A 1 158 ? -5.624 13.764 26.697 1.00 55.00 158 ALA A N 1
ATOM 1211 C CA . ALA A 1 158 ? -4.221 13.810 26.267 1.00 55.00 158 ALA A CA 1
ATOM 1212 C C . ALA A 1 158 ? -3.742 12.514 25.578 1.00 55.00 158 ALA A C 1
ATOM 1214 O O . ALA A 1 158 ? -2.943 12.561 24.648 1.00 55.00 158 ALA A O 1
ATOM 1215 N N . ILE A 1 159 ? -4.270 11.354 25.982 1.00 56.44 159 ILE A N 1
ATOM 1216 C CA . ILE A 1 159 ? -3.819 10.041 25.483 1.00 56.44 159 ILE A CA 1
ATOM 1217 C C . ILE A 1 159 ? -4.240 9.814 24.020 1.00 56.44 159 ILE A C 1
ATOM 1219 O O . ILE A 1 159 ? -3.501 9.211 23.247 1.00 56.44 159 ILE A O 1
ATOM 1223 N N . THR A 1 160 ? -5.395 10.348 23.611 1.00 54.66 160 THR A N 1
ATOM 1224 C CA . THR A 1 160 ? -5.931 10.146 22.251 1.00 54.66 160 THR A CA 1
ATOM 1225 C C . THR A 1 160 ? -5.146 10.937 21.196 1.00 54.66 160 THR A C 1
ATOM 1227 O O . THR A 1 160 ? -5.005 10.478 20.067 1.00 54.66 160 THR A O 1
ATOM 1230 N N . ALA A 1 161 ? -4.593 12.100 21.556 1.00 54.97 161 ALA A N 1
ATOM 1231 C CA . ALA A 1 161 ? -3.825 12.933 20.629 1.00 54.97 161 ALA A CA 1
ATOM 1232 C C . ALA A 1 161 ? -2.429 12.353 20.322 1.00 54.97 161 ALA A C 1
ATOM 1234 O O . ALA A 1 161 ? -1.994 12.392 19.173 1.00 54.97 161 ALA A O 1
ATOM 1235 N N . CYS A 1 162 ? -1.745 11.758 21.308 1.00 56.03 162 CYS A N 1
ATOM 1236 C CA . CYS A 1 162 ? -0.387 11.231 21.111 1.00 56.03 162 CYS A CA 1
ATOM 1237 C C . CYS A 1 162 ? -0.324 10.011 20.176 1.00 56.03 162 CYS A C 1
ATOM 1239 O O . CYS A 1 162 ? 0.618 9.897 19.394 1.00 56.03 162 CYS A O 1
ATOM 1241 N N . VAL A 1 163 ? -1.317 9.113 20.217 1.00 56.69 163 VAL A N 1
ATOM 1242 C CA . VAL A 1 163 ? -1.303 7.880 19.402 1.00 56.69 163 VAL A CA 1
ATOM 1243 C C . VAL A 1 163 ? -1.478 8.188 17.909 1.00 56.69 163 VAL A C 1
ATOM 1245 O O . VAL A 1 163 ? -0.812 7.581 17.073 1.00 56.69 163 VAL A O 1
ATOM 1248 N N . ILE A 1 164 ? -2.314 9.174 17.570 1.00 55.19 164 ILE A N 1
ATOM 1249 C CA . ILE A 1 164 ? -2.579 9.560 16.176 1.00 55.19 164 ILE A CA 1
ATOM 1250 C C . ILE A 1 164 ? -1.357 10.263 15.559 1.00 55.19 164 ILE A C 1
ATOM 1252 O O . ILE A 1 164 ? -0.988 9.970 14.424 1.00 55.19 164 ILE A O 1
ATOM 1256 N N . ILE A 1 165 ? -0.697 11.153 16.310 1.00 57.50 165 ILE A N 1
ATOM 1257 C CA . ILE A 1 165 ? 0.454 11.927 15.811 1.00 57.50 165 ILE A CA 1
ATOM 1258 C C . ILE A 1 165 ? 1.688 11.030 15.616 1.00 57.50 165 ILE A C 1
ATOM 1260 O O . ILE A 1 165 ? 2.381 11.158 14.607 1.00 57.50 165 ILE A O 1
ATOM 1264 N N . GLY A 1 166 ? 1.938 10.081 16.527 1.00 55.12 166 GLY A N 1
ATOM 1265 C CA . GLY A 1 166 ? 3.084 9.170 16.424 1.00 55.12 166 GLY A CA 1
ATOM 1266 C C . GLY A 1 166 ? 3.023 8.237 15.208 1.00 55.12 166 GLY A C 1
ATOM 1267 O O . GLY A 1 166 ? 4.036 8.034 14.541 1.00 55.12 166 GLY A O 1
ATOM 1268 N N . GLY A 1 167 ? 1.834 7.718 14.878 1.00 53.88 167 GLY A N 1
ATOM 1269 C CA . GLY A 1 167 ? 1.651 6.819 13.731 1.00 53.88 167 GLY A CA 1
ATOM 1270 C C . GLY A 1 167 ? 1.844 7.504 12.373 1.00 53.88 167 GLY A C 1
ATOM 1271 O O . GLY A 1 167 ? 2.456 6.931 11.476 1.00 53.88 167 GLY A O 1
ATOM 1272 N N . LEU A 1 168 ? 1.379 8.751 12.231 1.00 54.22 168 LEU A N 1
ATOM 1273 C CA . LEU A 1 168 ? 1.528 9.531 10.994 1.00 54.22 168 LEU A CA 1
ATOM 1274 C C . LEU A 1 168 ? 2.980 9.975 10.745 1.00 54.22 168 LEU A C 1
ATOM 1276 O O . LEU A 1 168 ? 3.439 9.949 9.604 1.00 54.22 168 LEU A O 1
ATOM 1280 N N . ALA A 1 169 ? 3.721 10.341 11.797 1.00 54.66 169 ALA A N 1
ATOM 1281 C CA . ALA A 1 169 ? 5.105 10.806 11.671 1.00 54.66 169 ALA A CA 1
ATOM 1282 C C . ALA A 1 169 ? 6.087 9.682 11.290 1.00 54.66 169 ALA A C 1
ATOM 1284 O O . ALA A 1 169 ? 6.954 9.886 10.441 1.00 54.66 169 ALA A O 1
ATOM 1285 N N . ALA A 1 170 ? 5.926 8.482 11.860 1.00 54.16 170 ALA A N 1
ATOM 1286 C CA . ALA A 1 170 ? 6.764 7.329 11.517 1.00 54.16 170 ALA A CA 1
ATOM 1287 C C . ALA A 1 170 ? 6.586 6.893 10.048 1.00 54.16 170 ALA A C 1
ATOM 1289 O O . ALA A 1 170 ? 7.538 6.453 9.406 1.00 54.16 170 ALA A O 1
ATOM 1290 N N . PHE A 1 171 ? 5.382 7.073 9.495 1.00 51.22 171 PHE A N 1
ATOM 1291 C CA . PHE A 1 171 ? 5.071 6.710 8.114 1.00 51.22 171 PHE A CA 1
ATOM 1292 C C . PHE A 1 171 ? 5.699 7.665 7.083 1.00 51.22 171 PHE A C 1
ATOM 1294 O O . PHE A 1 171 ? 6.262 7.213 6.085 1.00 51.22 171 PHE A O 1
ATOM 1301 N N . GLY A 1 172 ? 5.669 8.980 7.342 1.00 53.62 172 GLY A N 1
ATOM 1302 C CA . GLY A 1 172 ? 6.282 9.974 6.451 1.00 53.62 172 GLY A CA 1
ATOM 1303 C C . GLY A 1 172 ? 7.794 9.779 6.278 1.00 53.62 172 GLY A C 1
ATOM 1304 O O . GLY A 1 172 ? 8.311 9.926 5.173 1.00 53.62 172 GLY A O 1
ATOM 1305 N N . ALA A 1 173 ? 8.492 9.376 7.344 1.00 53.03 173 ALA A N 1
ATOM 1306 C CA . ALA A 1 173 ? 9.929 9.104 7.298 1.00 53.03 173 ALA A CA 1
ATOM 1307 C C . ALA A 1 173 ? 10.269 7.807 6.537 1.00 53.03 173 ALA A C 1
ATOM 1309 O O . ALA A 1 173 ? 11.250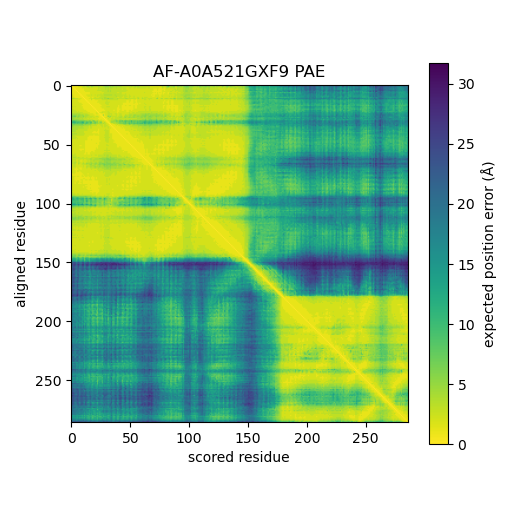 7.767 5.796 1.00 53.03 173 ALA A O 1
ATOM 1310 N N . TYR A 1 174 ? 9.445 6.761 6.674 1.00 47.78 174 TYR A N 1
ATOM 1311 C CA . TYR A 1 174 ? 9.689 5.470 6.023 1.00 47.78 174 TYR A CA 1
ATOM 1312 C C . TYR A 1 174 ? 9.471 5.527 4.500 1.00 47.78 174 TYR A C 1
ATOM 1314 O O . TYR A 1 174 ? 10.290 5.021 3.732 1.00 47.78 174 TYR A O 1
ATOM 1322 N N . SER A 1 175 ? 8.414 6.211 4.044 1.00 49.34 175 SER A N 1
ATOM 1323 C CA . SER A 1 175 ? 8.082 6.304 2.613 1.00 49.34 175 SER A CA 1
ATOM 1324 C C . SER A 1 175 ? 9.132 7.059 1.789 1.00 49.34 175 SER A C 1
ATOM 1326 O O . SER A 1 175 ? 9.300 6.760 0.606 1.00 49.34 175 SER A O 1
ATOM 1328 N N . HIS A 1 176 ? 9.828 8.039 2.373 1.00 51.66 176 HIS A N 1
ATOM 1329 C CA . HIS A 1 176 ? 10.731 8.893 1.601 1.00 51.66 176 HIS A CA 1
ATOM 1330 C C . HIS A 1 176 ? 12.092 8.230 1.334 1.00 51.66 176 HIS A C 1
ATOM 1332 O O . HIS A 1 176 ? 12.654 8.420 0.256 1.00 51.66 176 HIS A O 1
ATOM 1338 N N . SER A 1 177 ? 12.591 7.413 2.269 1.00 53.00 177 SER A N 1
ATOM 1339 C CA . SER A 1 177 ? 13.915 6.778 2.168 1.00 53.00 177 SER A CA 1
ATOM 1340 C C . SER A 1 177 ? 13.940 5.570 1.218 1.00 53.00 177 SER A C 1
ATOM 1342 O O . SER A 1 177 ? 14.886 5.424 0.450 1.00 53.00 177 SER A O 1
ATOM 1344 N N . HIS A 1 178 ? 12.893 4.735 1.189 1.00 55.34 178 HIS A N 1
ATOM 1345 C CA . HIS A 1 178 ? 12.875 3.548 0.316 1.00 55.34 178 HIS A CA 1
ATOM 1346 C C . HIS A 1 178 ? 12.663 3.860 -1.172 1.00 55.34 178 HIS A C 1
ATOM 1348 O O . HIS A 1 178 ? 13.126 3.100 -2.020 1.00 55.34 178 HIS A O 1
ATOM 1354 N N . SER A 1 179 ? 12.012 4.978 -1.504 1.00 74.25 179 SER A N 1
ATOM 1355 C CA . SER A 1 179 ? 11.771 5.341 -2.908 1.00 74.25 179 SER A CA 1
ATOM 1356 C C . SER A 1 179 ? 13.031 5.809 -3.647 1.00 74.25 179 SER A C 1
ATOM 1358 O O . SER A 1 179 ? 13.132 5.586 -4.850 1.00 74.25 179 SER A O 1
ATOM 1360 N N . GLY A 1 180 ? 13.992 6.421 -2.941 1.00 82.38 180 GLY A N 1
ATOM 1361 C CA . GLY A 1 180 ? 15.249 6.901 -3.524 1.00 82.38 180 GLY A CA 1
ATOM 1362 C C . GLY A 1 180 ? 16.145 5.747 -3.959 1.00 82.38 180 GLY A C 1
ATOM 1363 O O . GLY A 1 180 ? 16.366 5.552 -5.147 1.00 82.38 180 GLY A O 1
ATOM 1364 N N . ALA A 1 181 ? 16.531 4.898 -3.005 1.00 82.94 181 ALA A N 1
ATOM 1365 C CA . ALA A 1 181 ? 17.403 3.753 -3.270 1.00 82.94 181 ALA A CA 1
ATOM 1366 C C . ALA A 1 181 ? 16.808 2.753 -4.281 1.00 82.94 181 ALA A C 1
ATOM 1368 O O . ALA A 1 181 ? 17.538 2.106 -5.024 1.00 82.94 181 ALA A O 1
ATOM 1369 N N . ALA A 1 182 ? 15.478 2.597 -4.325 1.00 82.00 182 ALA A N 1
ATOM 1370 C CA . ALA A 1 182 ? 14.836 1.754 -5.334 1.00 82.00 182 ALA A CA 1
ATOM 1371 C C . ALA A 1 182 ? 14.959 2.338 -6.750 1.00 82.00 182 ALA A C 1
ATOM 1373 O O . ALA A 1 182 ? 15.182 1.583 -7.692 1.00 82.00 182 ALA A O 1
ATOM 1374 N N . LYS A 1 183 ? 14.840 3.664 -6.897 1.00 86.69 183 LYS A N 1
ATOM 1375 C CA . LYS A 1 183 ? 15.047 4.344 -8.182 1.00 86.69 183 LYS A CA 1
ATOM 1376 C C . LYS A 1 183 ? 16.500 4.274 -8.626 1.00 86.69 183 LYS A C 1
ATOM 1378 O O . LYS A 1 183 ? 16.741 3.995 -9.791 1.00 86.69 183 LYS A O 1
ATOM 1383 N N . ASP A 1 184 ? 17.437 4.457 -7.706 1.00 91.25 184 ASP A N 1
ATOM 1384 C CA . ASP A 1 184 ? 18.865 4.393 -8.020 1.00 91.25 184 ASP A CA 1
ATOM 1385 C C . ASP A 1 184 ? 19.262 2.992 -8.499 1.00 91.25 184 ASP A C 1
ATOM 1387 O O . ASP A 1 184 ? 19.856 2.857 -9.564 1.00 91.25 184 ASP A O 1
ATOM 1391 N N . ARG A 1 185 ? 18.785 1.936 -7.822 1.00 88.62 185 ARG A N 1
ATOM 1392 C CA . ARG A 1 185 ? 18.955 0.549 -8.296 1.00 88.62 185 ARG A CA 1
ATOM 1393 C C . ARG A 1 185 ? 18.339 0.296 -9.672 1.00 88.62 185 ARG A C 1
ATOM 1395 O O . ARG A 1 185 ? 18.885 -0.481 -10.447 1.00 88.62 185 ARG A O 1
ATOM 1402 N N . GLN A 1 186 ? 17.201 0.923 -9.983 1.00 90.50 186 GLN A N 1
ATOM 1403 C CA . GLN A 1 186 ? 16.598 0.812 -11.314 1.00 90.50 186 GLN A CA 1
ATOM 1404 C C . GLN A 1 186 ? 17.477 1.475 -12.381 1.00 90.50 186 GLN A C 1
ATOM 1406 O O . GLN A 1 186 ? 17.596 0.933 -13.474 1.00 90.50 186 GLN A O 1
ATOM 1411 N N . ILE A 1 187 ? 18.087 2.625 -12.076 1.00 93.38 187 ILE A N 1
ATOM 1412 C CA . ILE A 1 187 ? 19.015 3.312 -12.984 1.00 93.38 187 ILE A CA 1
ATOM 1413 C C . ILE A 1 187 ? 20.240 2.434 -13.251 1.00 93.38 187 ILE A C 1
ATOM 1415 O O . ILE A 1 187 ? 20.595 2.250 -14.409 1.00 93.38 187 ILE A O 1
ATOM 1419 N N . GLU A 1 188 ? 20.846 1.859 -12.209 1.00 91.00 188 GLU A N 1
ATOM 1420 C CA . GLU A 1 188 ? 22.000 0.956 -12.349 1.00 91.00 188 GLU A CA 1
ATOM 1421 C C . GLU A 1 188 ? 21.664 -0.268 -13.203 1.00 91.00 188 GLU A C 1
ATOM 1423 O O . GLU A 1 188 ? 22.413 -0.626 -14.111 1.00 91.00 188 GLU A O 1
ATOM 1428 N N . TYR A 1 189 ? 20.504 -0.879 -12.956 1.00 91.44 189 TYR A N 1
ATOM 1429 C CA . TYR A 1 189 ? 20.040 -2.018 -13.740 1.00 91.44 189 TYR A CA 1
ATOM 1430 C C . TYR A 1 189 ? 19.791 -1.648 -15.208 1.00 91.44 189 TYR A C 1
ATOM 1432 O O . TYR A 1 189 ? 20.231 -2.359 -16.112 1.00 91.44 189 TYR A O 1
ATOM 1440 N N . ASP A 1 190 ? 19.135 -0.511 -15.456 1.00 93.50 190 ASP A N 1
ATOM 1441 C CA . ASP A 1 190 ? 18.891 -0.019 -16.811 1.00 93.50 190 ASP A CA 1
ATOM 1442 C C . ASP A 1 190 ? 20.222 0.307 -17.524 1.00 93.50 190 ASP A C 1
ATOM 1444 O O . ASP A 1 190 ? 20.360 0.019 -18.713 1.00 93.50 190 ASP A O 1
ATOM 1448 N N . PHE A 1 191 ? 21.224 0.839 -16.812 1.00 95.00 191 PHE A N 1
ATOM 1449 C CA . PHE A 1 191 ? 22.564 1.089 -17.355 1.00 95.00 191 PHE A CA 1
ATOM 1450 C C . PHE A 1 191 ? 23.266 -0.198 -17.776 1.00 95.00 191 PHE A C 1
ATOM 1452 O O . PHE A 1 191 ? 23.806 -0.240 -18.878 1.00 95.00 191 PHE A O 1
ATOM 1459 N N . HIS A 1 192 ? 23.212 -1.246 -16.953 1.00 93.88 192 HIS A N 1
ATOM 1460 C CA . HIS A 1 192 ? 23.832 -2.531 -17.278 1.00 93.88 192 HIS A CA 1
ATOM 1461 C C . HIS A 1 192 ? 23.216 -3.178 -18.529 1.00 93.88 192 HIS A C 1
ATOM 1463 O O . HIS A 1 192 ? 23.923 -3.683 -19.399 1.00 93.88 192 HIS A O 1
ATOM 1469 N N . LEU A 1 193 ? 21.889 -3.123 -18.669 1.00 93.44 193 LEU A N 1
ATOM 1470 C CA . LEU A 1 193 ? 21.216 -3.632 -19.868 1.00 93.44 193 LEU A CA 1
ATOM 1471 C C . LEU A 1 193 ? 21.534 -2.783 -21.110 1.00 93.44 193 LEU A C 1
ATOM 1473 O O . LEU A 1 193 ? 21.765 -3.327 -22.190 1.00 93.44 193 LEU A O 1
ATOM 1477 N N . MET A 1 194 ? 21.591 -1.454 -20.963 1.00 95.19 194 MET A N 1
ATOM 1478 C CA . MET A 1 194 ? 21.995 -0.565 -22.056 1.00 95.19 194 MET A CA 1
ATOM 1479 C C . MET A 1 194 ? 23.451 -0.778 -22.474 1.00 95.19 194 MET A C 1
ATOM 1481 O O . MET A 1 194 ? 23.742 -0.728 -23.666 1.00 95.19 194 MET A O 1
ATOM 1485 N N . GLU A 1 195 ? 24.355 -1.019 -21.526 1.00 95.38 195 GLU A N 1
ATOM 1486 C CA . GLU A 1 195 ? 25.747 -1.380 -21.793 1.00 95.38 195 GLU A CA 1
ATOM 1487 C C . GLU A 1 195 ? 25.809 -2.622 -22.691 1.00 95.38 195 GLU A C 1
ATOM 1489 O O . GLU A 1 195 ? 26.403 -2.561 -23.770 1.00 95.38 195 GLU A O 1
ATOM 1494 N N . GLN A 1 196 ? 25.126 -3.708 -22.311 1.00 94.62 196 GLN A N 1
ATOM 1495 C CA . G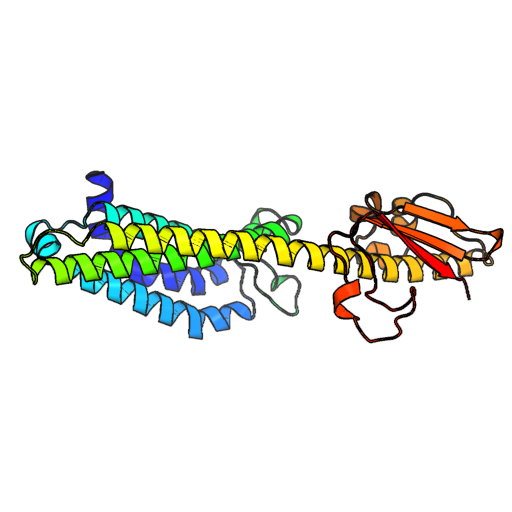LN A 1 196 ? 25.081 -4.947 -23.099 1.00 94.62 196 GLN A CA 1
ATOM 1496 C C . GLN A 1 196 ? 24.566 -4.719 -24.529 1.00 94.62 196 GLN A C 1
ATOM 1498 O O . GLN A 1 196 ? 25.179 -5.193 -25.489 1.00 94.62 196 GLN A O 1
ATOM 1503 N N . ASP A 1 197 ? 23.484 -3.952 -24.690 1.00 95.00 197 ASP A N 1
ATOM 1504 C CA . ASP A 1 197 ? 22.947 -3.617 -26.012 1.00 95.00 197 ASP A CA 1
ATOM 1505 C C . ASP A 1 197 ? 23.913 -2.757 -26.839 1.00 95.00 197 ASP A C 1
ATOM 1507 O O . ASP A 1 197 ? 24.072 -2.985 -28.039 1.00 95.00 197 ASP A O 1
ATOM 1511 N N . ILE A 1 198 ? 24.582 -1.776 -26.225 1.00 95.75 198 ILE A N 1
ATOM 1512 C CA . ILE A 1 198 ? 25.559 -0.918 -26.912 1.00 95.75 198 ILE A CA 1
ATOM 1513 C C . ILE A 1 198 ? 26.758 -1.744 -27.384 1.00 95.75 198 ILE A C 1
ATOM 1515 O O . ILE A 1 198 ? 27.210 -1.541 -28.514 1.00 95.75 198 ILE A O 1
ATOM 1519 N N . HIS A 1 199 ? 27.242 -2.691 -26.575 1.00 95.62 199 HIS A N 1
ATOM 1520 C CA . HIS A 1 199 ? 28.287 -3.629 -26.990 1.00 95.62 199 HIS A CA 1
ATOM 1521 C C . HIS A 1 199 ? 27.843 -4.493 -28.174 1.00 95.62 199 HIS A C 1
ATOM 1523 O O . HIS A 1 199 ? 28.593 -4.611 -29.145 1.00 95.62 199 HIS A O 1
ATOM 1529 N N . GLY A 1 200 ? 26.626 -5.046 -28.133 1.00 94.50 200 GLY A N 1
ATOM 1530 C CA . GLY A 1 200 ? 26.065 -5.821 -29.244 1.00 94.50 200 GLY A CA 1
ATOM 1531 C C . GLY A 1 200 ? 25.982 -5.002 -30.536 1.00 94.50 200 GLY A C 1
ATOM 1532 O O . GLY A 1 200 ? 26.541 -5.389 -31.561 1.00 94.50 200 GLY A O 1
ATOM 1533 N N . LEU A 1 201 ? 25.389 -3.807 -30.462 1.00 94.31 201 LEU A N 1
ATOM 1534 C CA . LEU A 1 201 ? 25.257 -2.892 -31.601 1.00 94.31 201 LEU A CA 1
ATOM 1535 C C . LEU A 1 201 ? 26.615 -2.433 -32.155 1.00 94.31 201 LEU A C 1
ATOM 1537 O O . LEU A 1 201 ? 26.770 -2.288 -33.369 1.00 94.31 201 LEU A O 1
ATOM 1541 N N . ALA A 1 202 ? 27.601 -2.189 -31.287 1.00 95.44 202 ALA A N 1
ATOM 1542 C CA . ALA A 1 202 ? 28.949 -1.819 -31.710 1.00 95.44 202 ALA A CA 1
ATOM 1543 C C . ALA A 1 202 ? 29.666 -2.990 -32.398 1.00 95.44 202 ALA A C 1
ATOM 1545 O O . ALA A 1 202 ? 30.316 -2.777 -33.424 1.00 95.44 202 ALA A O 1
ATOM 1546 N N . SER A 1 203 ? 29.513 -4.213 -31.877 1.00 95.06 203 SER A N 1
ATOM 1547 C CA . SER A 1 203 ? 30.068 -5.433 -32.476 1.00 95.06 203 SER A CA 1
ATOM 1548 C C . SER A 1 203 ? 29.519 -5.660 -33.889 1.00 95.06 203 SER A C 1
ATOM 1550 O O . SER A 1 203 ? 30.292 -5.847 -34.834 1.00 95.06 203 SER A O 1
ATOM 1552 N N . ASP A 1 204 ? 28.204 -5.506 -34.068 1.00 94.25 204 ASP A N 1
ATOM 1553 C CA . ASP A 1 204 ? 27.540 -5.621 -35.372 1.00 94.25 204 ASP A CA 1
ATOM 1554 C C . ASP A 1 204 ? 27.973 -4.525 -36.364 1.00 94.25 204 ASP A C 1
ATOM 1556 O O . ASP A 1 204 ? 27.960 -4.725 -37.582 1.00 94.25 204 ASP A O 1
ATOM 1560 N N . ASN A 1 205 ? 28.399 -3.363 -35.857 1.00 93.06 205 ASN A N 1
ATOM 1561 C CA . ASN A 1 205 ? 28.764 -2.188 -36.649 1.00 93.06 205 ASN A CA 1
ATOM 1562 C C . ASN A 1 205 ? 30.285 -1.958 -36.748 1.00 93.06 205 ASN A C 1
ATOM 1564 O O . ASN A 1 205 ? 30.740 -0.813 -36.809 1.00 93.06 205 ASN A O 1
ATOM 1568 N N . GLN A 1 206 ? 31.084 -3.031 -36.787 1.00 94.19 206 GLN A N 1
ATOM 1569 C CA . GLN A 1 206 ? 32.548 -2.959 -36.950 1.00 94.19 206 GLN A CA 1
ATOM 1570 C C . GLN A 1 206 ? 33.220 -2.065 -35.891 1.00 94.19 206 GLN A C 1
ATOM 1572 O O . GLN A 1 206 ? 33.984 -1.156 -36.228 1.00 94.19 206 GLN A O 1
ATOM 1577 N N . ASP A 1 207 ? 32.882 -2.283 -34.619 1.00 91.44 207 ASP A N 1
ATOM 1578 C CA . ASP A 1 207 ? 33.384 -1.529 -33.463 1.00 91.44 207 ASP A CA 1
ATOM 1579 C C . ASP A 1 207 ? 32.996 -0.039 -33.444 1.00 91.44 207 ASP A C 1
ATOM 1581 O O . ASP A 1 207 ? 33.549 0.754 -32.672 1.00 91.44 207 ASP A O 1
ATOM 1585 N N . ARG A 1 208 ? 32.037 0.383 -34.279 1.00 94.56 208 ARG A N 1
ATOM 1586 C CA . ARG A 1 208 ? 31.516 1.754 -34.256 1.00 94.56 208 ARG A CA 1
ATOM 1587 C C . ARG A 1 208 ? 30.356 1.863 -33.282 1.00 94.56 208 ARG A C 1
ATOM 1589 O O . ARG A 1 208 ? 29.290 1.296 -33.504 1.00 94.56 208 ARG A O 1
ATOM 1596 N N . LEU A 1 209 ? 30.551 2.687 -32.257 1.00 96.06 209 LEU A N 1
ATOM 1597 C CA . LEU A 1 209 ? 29.508 3.031 -31.294 1.00 96.06 209 LEU A CA 1
ATOM 1598 C C . LEU A 1 209 ? 28.245 3.573 -31.986 1.00 96.06 209 LEU A C 1
ATOM 1600 O O . LEU A 1 209 ? 28.367 4.395 -32.906 1.00 96.06 209 LEU A O 1
ATOM 1604 N N . PRO A 1 210 ? 27.043 3.173 -31.527 1.00 95.12 210 PRO A N 1
ATOM 1605 C CA . PRO A 1 210 ? 25.791 3.687 -32.061 1.00 95.12 210 PRO A CA 1
ATOM 1606 C C . PRO A 1 210 ? 25.690 5.200 -31.832 1.00 95.12 210 PRO A C 1
ATOM 1608 O O . PRO A 1 210 ? 26.173 5.736 -30.830 1.00 95.12 210 PRO A O 1
ATOM 1611 N N . THR A 1 211 ? 25.063 5.898 -32.777 1.00 95.44 211 THR A N 1
ATOM 1612 C CA . THR A 1 211 ? 24.797 7.340 -32.698 1.00 95.44 211 THR A CA 1
ATOM 1613 C C . THR A 1 211 ? 23.325 7.592 -32.418 1.00 95.44 211 THR A C 1
ATOM 1615 O O . THR A 1 211 ? 22.476 6.918 -32.996 1.00 95.44 211 THR A O 1
ATOM 1618 N N . GLY A 1 212 ? 23.026 8.603 -31.609 1.00 94.62 212 GLY A N 1
ATOM 1619 C CA . GLY A 1 212 ? 21.661 8.974 -31.248 1.00 94.62 212 GLY A CA 1
ATOM 1620 C C . GLY A 1 212 ? 21.537 9.252 -29.757 1.00 94.62 212 GLY A C 1
ATOM 1621 O O . GLY A 1 212 ? 22.533 9.376 -29.040 1.00 94.62 212 GLY A O 1
ATOM 1622 N N . THR A 1 213 ? 20.299 9.372 -29.304 1.00 96.12 213 THR A N 1
ATOM 1623 C CA . THR A 1 213 ? 19.945 9.529 -27.891 1.00 96.12 213 THR A CA 1
ATOM 1624 C C . THR A 1 213 ? 19.906 8.180 -27.170 1.00 96.12 213 THR A C 1
ATOM 1626 O O . THR A 1 213 ? 19.764 7.128 -27.793 1.00 96.12 213 THR A O 1
ATOM 1629 N N . ALA A 1 214 ? 19.957 8.205 -25.834 1.00 93.62 214 ALA A N 1
ATOM 1630 C CA . ALA A 1 214 ? 19.784 7.005 -25.012 1.00 93.62 214 ALA A CA 1
ATOM 1631 C C . ALA A 1 214 ? 18.467 6.272 -25.329 1.00 93.62 214 ALA A C 1
ATOM 1633 O O . ALA A 1 214 ? 18.436 5.048 -25.407 1.00 93.62 214 ALA A O 1
ATOM 1634 N N . GLN A 1 215 ? 17.392 7.026 -25.582 1.00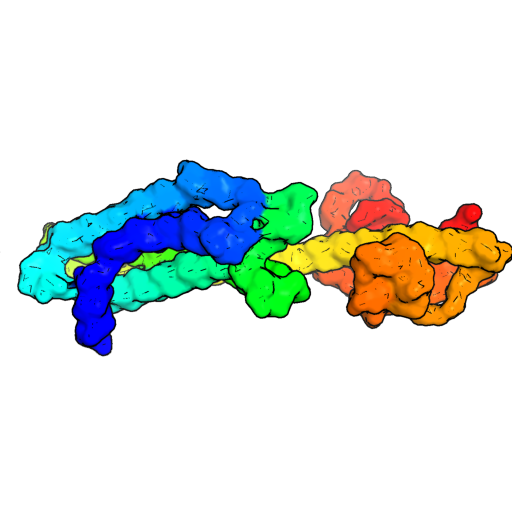 94.44 215 GLN A N 1
ATOM 1635 C CA . GLN A 1 215 ? 16.088 6.480 -25.944 1.00 94.44 215 GLN A CA 1
ATOM 1636 C C . GLN A 1 215 ? 16.094 5.761 -27.297 1.00 94.44 215 GLN A C 1
ATOM 1638 O O . GLN A 1 215 ? 15.528 4.675 -27.409 1.00 94.44 215 GLN A O 1
ATOM 1643 N N . GLU A 1 216 ? 16.733 6.335 -28.317 1.00 94.88 216 GLU A N 1
ATOM 1644 C CA . GLU A 1 216 ? 16.829 5.716 -29.647 1.00 94.88 216 GLU A CA 1
ATOM 1645 C C . GLU A 1 216 ? 17.664 4.435 -29.622 1.00 94.88 216 GLU A C 1
ATOM 1647 O O . GLU A 1 216 ? 17.322 3.474 -30.309 1.00 94.88 216 GLU A O 1
ATOM 1652 N N . ILE A 1 217 ? 18.726 4.408 -28.814 1.00 94.31 217 ILE A N 1
ATOM 1653 C CA . ILE A 1 217 ? 19.582 3.230 -28.633 1.00 94.31 217 ILE A CA 1
ATOM 1654 C C . ILE A 1 217 ? 18.824 2.137 -27.880 1.00 94.31 217 ILE A C 1
ATOM 1656 O O . ILE A 1 217 ? 18.759 1.003 -28.351 1.00 94.31 217 ILE A O 1
ATOM 1660 N N . ALA A 1 218 ? 18.159 2.488 -26.776 1.00 92.81 218 ALA A N 1
ATOM 1661 C CA . ALA A 1 218 ? 17.312 1.564 -26.022 1.00 92.81 218 ALA A CA 1
ATOM 1662 C C . ALA A 1 218 ? 16.146 1.009 -26.866 1.00 92.81 218 ALA A C 1
ATOM 1664 O O . ALA A 1 218 ? 15.697 -0.114 -26.661 1.00 92.81 218 ALA A O 1
ATOM 1665 N N . ALA A 1 219 ? 15.655 1.775 -27.844 1.00 92.12 219 ALA A N 1
ATOM 1666 C CA . ALA A 1 219 ? 14.634 1.323 -28.787 1.00 92.12 219 ALA A CA 1
ATOM 1667 C C . ALA A 1 219 ? 15.182 0.425 -29.910 1.00 92.12 219 ALA A C 1
ATOM 1669 O O . ALA A 1 219 ? 14.389 -0.137 -30.667 1.00 92.12 219 ALA A O 1
ATOM 1670 N N . GLN A 1 220 ? 16.502 0.290 -30.053 1.00 93.12 220 GLN A N 1
ATOM 1671 C CA . GLN A 1 220 ? 17.149 -0.596 -31.025 1.00 93.12 220 GLN A CA 1
ATOM 1672 C C . GLN A 1 220 ? 17.634 -1.894 -30.376 1.00 93.12 220 GLN A C 1
ATOM 1674 O O . GLN A 1 220 ? 17.437 -2.951 -30.981 1.00 93.12 220 GLN A O 1
ATOM 1679 N N . GLY A 1 221 ? 18.170 -1.807 -29.156 1.00 91.00 221 GLY A N 1
ATOM 1680 C CA . GLY A 1 221 ? 18.665 -2.932 -28.363 1.00 91.00 221 GLY A CA 1
ATOM 1681 C C . GLY A 1 221 ? 17.623 -4.020 -28.094 1.00 91.00 221 GLY A C 1
ATOM 1682 O O . GLY A 1 221 ? 16.419 -3.753 -28.078 1.00 91.00 221 GLY A O 1
ATOM 1683 N N . GLU A 1 222 ? 18.076 -5.262 -27.943 1.00 88.00 222 GLU A N 1
ATOM 1684 C CA . GLU A 1 222 ? 17.201 -6.413 -27.696 1.00 88.00 222 GLU A CA 1
ATOM 1685 C C . GLU A 1 222 ? 16.778 -6.447 -26.226 1.00 88.00 222 GLU A C 1
ATOM 1687 O O . GLU A 1 222 ? 15.578 -6.489 -25.931 1.00 88.00 222 GLU A O 1
ATOM 1692 N N . TYR A 1 223 ? 17.742 -6.295 -25.314 1.00 81.62 223 TYR A N 1
ATOM 1693 C CA . TYR A 1 223 ? 17.490 -6.307 -23.876 1.00 81.62 223 TYR A CA 1
ATOM 1694 C C . TYR A 1 223 ? 16.679 -5.075 -23.454 1.00 81.62 223 TYR A C 1
ATOM 1696 O O . TYR A 1 223 ? 15.653 -5.175 -22.780 1.00 81.62 223 TYR A O 1
ATOM 1704 N N . ALA A 1 224 ? 17.047 -3.888 -23.926 1.00 84.19 224 ALA A N 1
ATOM 1705 C CA . ALA A 1 224 ? 16.350 -2.651 -23.603 1.00 84.19 224 ALA A CA 1
ATOM 1706 C C . ALA A 1 224 ? 14.889 -2.632 -24.076 1.00 84.19 224 ALA A C 1
ATOM 1708 O O . ALA A 1 224 ? 14.044 -2.019 -23.410 1.00 84.19 224 ALA A O 1
ATOM 1709 N N . LYS A 1 225 ? 14.555 -3.325 -25.174 1.00 83.62 225 LYS A N 1
ATOM 1710 C CA . LYS A 1 225 ? 13.162 -3.516 -25.609 1.00 83.62 225 LYS A CA 1
ATOM 1711 C C . LYS A 1 225 ? 12.388 -4.414 -24.658 1.00 83.62 225 LYS A C 1
ATOM 1713 O O . LYS A 1 225 ? 11.278 -4.048 -24.270 1.00 83.62 225 LYS A O 1
ATOM 1718 N N . GLU A 1 226 ? 12.960 -5.557 -24.284 1.00 81.00 226 GLU A N 1
ATOM 1719 C CA . GLU A 1 226 ? 12.328 -6.518 -23.375 1.00 81.00 226 GLU A CA 1
ATOM 1720 C C . GLU A 1 226 ? 11.975 -5.861 -22.032 1.00 81.00 226 GLU A C 1
ATOM 1722 O O . GLU A 1 226 ? 10.841 -5.963 -21.557 1.00 81.00 226 GLU A O 1
ATOM 1727 N N . PHE A 1 227 ? 12.901 -5.068 -21.485 1.00 83.38 227 PHE A N 1
ATOM 1728 C CA . PHE A 1 227 ? 12.740 -4.384 -20.195 1.00 83.38 227 PHE A CA 1
ATOM 1729 C C . PHE A 1 227 ? 12.144 -2.968 -20.293 1.00 83.38 227 PHE A C 1
ATOM 1731 O O . PHE A 1 227 ? 12.086 -2.232 -19.295 1.00 83.38 227 PHE A O 1
ATOM 1738 N N . LYS A 1 228 ? 11.663 -2.584 -21.487 1.00 88.44 228 LYS A N 1
ATOM 1739 C CA . LYS A 1 228 ? 11.029 -1.286 -21.788 1.00 88.44 228 LYS A CA 1
ATOM 1740 C C . LYS A 1 228 ? 11.859 -0.079 -21.346 1.00 88.44 228 LYS A C 1
ATOM 1742 O O . LYS A 1 228 ? 11.316 0.943 -20.920 1.00 88.44 228 LYS A O 1
ATOM 1747 N N . ILE A 1 229 ? 13.180 -0.174 -21.452 1.00 88.94 229 ILE A N 1
ATOM 1748 C CA . ILE A 1 229 ? 14.097 0.893 -21.035 1.00 88.94 229 ILE A CA 1
ATOM 1749 C C . ILE A 1 229 ? 13.863 2.145 -21.878 1.00 88.94 229 ILE A C 1
ATOM 1751 O O . ILE A 1 229 ? 13.926 3.247 -21.350 1.00 88.94 229 ILE A O 1
ATOM 1755 N N . ALA A 1 230 ? 13.475 2.006 -23.150 1.00 84.00 230 ALA A N 1
ATOM 1756 C CA . ALA A 1 230 ? 13.154 3.140 -24.019 1.00 84.00 230 ALA A CA 1
ATOM 1757 C C . ALA A 1 230 ? 12.066 4.080 -23.449 1.00 84.00 230 ALA A C 1
ATOM 1759 O O . ALA A 1 230 ? 12.076 5.275 -23.741 1.00 84.00 230 ALA A O 1
ATOM 1760 N N . GLU A 1 231 ? 11.150 3.579 -22.612 1.00 86.94 231 GLU A N 1
ATOM 1761 C CA . GLU A 1 231 ? 10.122 4.399 -21.951 1.00 86.94 231 GLU A CA 1
ATOM 1762 C C . GLU A 1 231 ? 10.694 5.248 -20.800 1.00 86.94 231 GLU A C 1
ATOM 1764 O O . GLU A 1 231 ? 10.125 6.280 -20.447 1.00 86.94 231 GLU A O 1
ATOM 1769 N N . ARG A 1 232 ? 11.829 4.831 -20.222 1.00 88.12 232 ARG A N 1
ATOM 1770 C CA . ARG A 1 232 ? 12.521 5.505 -19.107 1.00 88.12 232 ARG A CA 1
ATOM 1771 C C . ARG A 1 232 ? 13.802 6.225 -19.536 1.00 88.12 232 ARG A C 1
ATOM 1773 O O . ARG A 1 232 ? 14.250 7.129 -18.831 1.00 88.12 232 ARG A O 1
ATOM 1780 N N . ALA A 1 233 ? 14.344 5.881 -20.702 1.00 85.69 233 ALA A N 1
ATOM 1781 C CA . ALA A 1 233 ? 15.629 6.342 -21.216 1.00 85.69 233 ALA A CA 1
ATOM 1782 C C . ALA A 1 233 ? 15.679 7.835 -21.552 1.00 85.69 233 ALA A C 1
ATOM 1784 O O . ALA A 1 233 ? 16.763 8.387 -21.700 1.00 85.69 233 ALA A O 1
ATOM 1785 N N . SER A 1 234 ? 14.535 8.524 -21.605 1.00 86.19 234 SER A N 1
ATOM 1786 C CA . SER A 1 234 ? 14.503 9.991 -21.662 1.00 86.19 234 SER A CA 1
ATOM 1787 C C . SER A 1 234 ? 15.129 10.650 -20.426 1.00 86.19 234 SER A C 1
ATOM 1789 O O . SER A 1 234 ? 15.447 11.835 -20.461 1.00 86.19 234 SER A O 1
ATOM 1791 N N . ASN A 1 235 ? 15.284 9.902 -19.327 1.00 88.62 235 ASN A N 1
ATOM 1792 C CA . ASN A 1 235 ? 15.973 10.353 -18.119 1.00 88.62 235 ASN A CA 1
ATOM 1793 C C . ASN A 1 235 ? 17.492 10.116 -18.171 1.00 88.62 235 ASN A C 1
ATOM 1795 O O . ASN A 1 235 ? 18.182 10.472 -17.214 1.00 88.62 235 ASN A O 1
ATOM 1799 N N . TYR A 1 236 ? 18.002 9.504 -19.245 1.00 94.94 236 TYR A N 1
ATOM 1800 C CA . TYR A 1 236 ? 19.408 9.147 -19.399 1.00 94.94 236 TYR A CA 1
ATOM 1801 C C . TYR A 1 236 ? 20.051 9.949 -20.525 1.00 94.94 236 TYR A C 1
ATOM 1803 O O . TYR A 1 236 ? 19.435 10.234 -21.554 1.00 94.94 236 TYR A O 1
ATOM 1811 N N . THR A 1 237 ? 21.329 10.263 -20.350 1.00 96.88 237 THR A N 1
ATOM 1812 C CA . THR A 1 237 ? 22.157 10.863 -21.395 1.00 96.88 237 THR A CA 1
ATOM 1813 C C . THR A 1 237 ? 23.185 9.842 -21.842 1.00 96.88 237 THR A C 1
ATOM 1815 O O . THR A 1 237 ? 23.954 9.346 -21.025 1.00 96.88 237 THR A O 1
ATOM 1818 N N . TYR A 1 238 ? 23.225 9.561 -23.141 1.00 96.81 238 TYR A N 1
ATOM 1819 C CA . TYR A 1 238 ? 24.266 8.748 -23.760 1.00 96.81 238 TYR A CA 1
ATOM 1820 C C . TYR A 1 238 ? 25.238 9.651 -24.519 1.00 96.81 238 TYR A C 1
ATOM 1822 O O . TYR A 1 238 ? 24.808 10.501 -25.302 1.00 96.81 238 TYR A O 1
ATOM 1830 N N . THR A 1 239 ? 26.539 9.465 -24.296 1.00 97.38 239 THR A N 1
ATOM 1831 C CA . THR A 1 239 ? 27.595 10.211 -24.996 1.00 97.38 239 THR A CA 1
ATOM 1832 C C . THR A 1 239 ? 28.650 9.244 -25.546 1.00 97.38 239 THR A C 1
ATOM 1834 O O . THR A 1 239 ? 29.407 8.670 -24.760 1.00 97.38 239 THR A O 1
ATOM 1837 N N . PRO A 1 240 ? 28.748 9.050 -26.876 1.00 96.81 240 PRO A N 1
ATOM 1838 C CA . PRO A 1 240 ? 29.773 8.193 -27.463 1.00 96.81 240 PRO A CA 1
ATOM 1839 C C . PRO A 1 240 ? 31.141 8.889 -27.460 1.00 96.81 240 PRO A C 1
ATOM 1841 O O . PRO A 1 240 ? 31.269 10.034 -27.897 1.00 96.81 240 PRO A O 1
ATOM 1844 N N . MET A 1 241 ? 32.192 8.180 -27.047 1.00 95.31 241 MET A N 1
ATOM 1845 C CA . MET A 1 241 ? 33.580 8.659 -27.026 1.00 95.31 241 MET A CA 1
ATOM 1846 C C . MET A 1 241 ? 34.433 7.841 -28.004 1.00 95.31 241 MET A C 1
ATOM 1848 O O . MET A 1 241 ? 35.337 7.100 -27.616 1.00 95.31 241 MET A O 1
ATOM 1852 N N . GLN A 1 242 ? 34.155 7.981 -29.307 1.00 89.19 242 GLN A N 1
ATOM 1853 C CA . GLN A 1 242 ? 34.756 7.130 -30.349 1.00 89.19 242 GLN A CA 1
ATOM 1854 C C . GLN A 1 242 ? 36.290 7.062 -30.308 1.00 89.19 242 GLN A C 1
ATOM 1856 O O . GLN A 1 242 ? 36.853 5.991 -30.504 1.00 89.19 242 GLN A O 1
ATOM 1861 N N . ALA A 1 243 ? 36.972 8.175 -30.016 1.00 89.25 243 ALA A N 1
ATOM 1862 C CA . ALA A 1 243 ? 38.436 8.214 -29.959 1.00 89.25 243 ALA A CA 1
ATOM 1863 C C . ALA A 1 243 ? 39.035 7.286 -28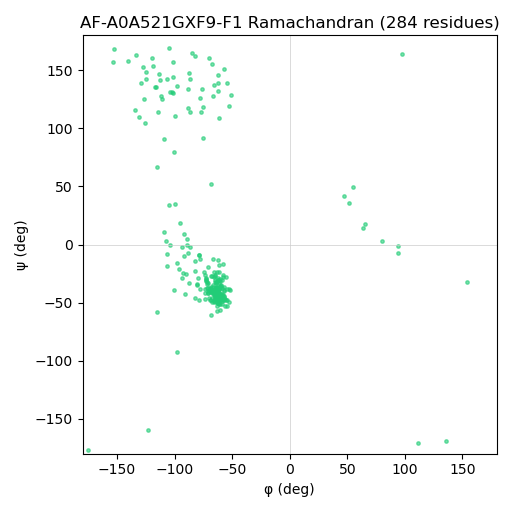.885 1.00 89.25 243 ALA A C 1
ATOM 1865 O O . ALA A 1 243 ? 40.192 6.893 -28.997 1.00 89.25 243 ALA A O 1
ATOM 1866 N N . GLN A 1 244 ? 38.257 6.949 -27.857 1.00 90.31 244 GLN A N 1
ATOM 1867 C CA . GLN A 1 244 ? 38.682 6.136 -26.719 1.00 90.31 244 GLN A CA 1
ATOM 1868 C C . GLN A 1 244 ? 38.076 4.730 -26.743 1.00 90.31 244 GLN A C 1
ATOM 1870 O O . GLN A 1 244 ? 38.296 3.977 -25.806 1.00 90.31 244 GLN A O 1
ATOM 1875 N N . ARG A 1 245 ? 37.308 4.377 -27.790 1.00 93.69 245 ARG A N 1
ATOM 1876 C CA . ARG A 1 245 ? 36.464 3.168 -27.812 1.00 93.69 245 ARG A CA 1
ATOM 1877 C C . ARG A 1 245 ? 35.641 3.036 -26.520 1.00 93.69 245 ARG A C 1
ATOM 1879 O O . ARG A 1 245 ? 35.525 1.956 -25.969 1.00 93.69 245 ARG A O 1
ATOM 1886 N N . ALA A 1 246 ? 35.083 4.142 -26.035 1.00 96.25 246 ALA A N 1
ATOM 1887 C CA . ALA A 1 246 ? 34.319 4.185 -24.793 1.00 96.25 246 ALA A CA 1
ATOM 1888 C C . ALA A 1 246 ? 33.008 4.952 -24.987 1.00 96.25 246 ALA A C 1
ATOM 1890 O O . ALA A 1 246 ? 32.853 5.710 -25.948 1.00 96.25 246 ALA A O 1
ATOM 1891 N N . PHE A 1 247 ? 32.060 4.787 -24.075 1.00 96.38 247 PHE A N 1
ATOM 1892 C CA . PHE A 1 247 ? 30.834 5.578 -24.034 1.00 96.38 247 PHE A CA 1
ATOM 1893 C C . PHE A 1 247 ? 30.454 5.916 -22.596 1.00 96.38 247 PHE A C 1
ATOM 1895 O O . PHE A 1 247 ? 30.876 5.253 -21.655 1.00 96.38 247 PHE A O 1
ATOM 1902 N N . GLN A 1 248 ? 29.664 6.974 -22.427 1.00 96.88 248 GLN A N 1
ATOM 1903 C CA . GLN A 1 248 ? 29.155 7.393 -21.125 1.00 96.88 248 GLN A CA 1
ATOM 1904 C C . GLN A 1 248 ? 27.640 7.288 -21.066 1.00 96.88 248 GLN A C 1
ATOM 1906 O O . GLN A 1 248 ? 26.951 7.744 -21.985 1.00 96.88 248 GLN A O 1
ATOM 1911 N N . LEU A 1 249 ? 27.143 6.750 -19.954 1.00 96.56 249 LEU A N 1
ATOM 1912 C CA . LEU A 1 249 ? 25.742 6.821 -19.557 1.00 96.56 249 LEU A CA 1
ATOM 1913 C C . LEU A 1 249 ? 25.634 7.707 -18.322 1.00 96.56 249 LEU A C 1
ATOM 1915 O O . LEU A 1 249 ? 26.349 7.507 -17.341 1.00 96.56 249 LEU A O 1
ATOM 1919 N N . CYS A 1 250 ? 24.753 8.702 -18.376 1.00 96.25 250 CYS A N 1
ATOM 1920 C CA . CYS A 1 250 ? 24.546 9.633 -17.279 1.00 96.25 250 CYS A CA 1
ATOM 1921 C C . CYS A 1 250 ? 23.088 9.683 -16.831 1.00 96.25 250 CYS A C 1
ATOM 1923 O O . CYS A 1 250 ? 22.179 9.654 -17.660 1.00 96.25 250 CYS A O 1
ATOM 1925 N N . ALA A 1 251 ? 22.874 9.811 -15.525 1.00 96.31 251 ALA A N 1
ATOM 1926 C CA . ALA A 1 251 ? 21.560 9.906 -14.898 1.00 96.31 251 ALA A CA 1
ATOM 1927 C C . ALA A 1 251 ? 21.652 10.683 -13.579 1.00 96.31 251 ALA A C 1
ATOM 1929 O O . ALA A 1 251 ? 22.740 10.958 -13.076 1.00 96.31 251 ALA A O 1
ATOM 1930 N N . ASN A 1 252 ? 20.502 11.060 -13.021 1.00 94.62 252 ASN A N 1
ATOM 1931 C CA . ASN A 1 252 ? 20.423 11.729 -11.724 1.00 94.62 252 ASN A CA 1
ATOM 1932 C C . ASN A 1 252 ? 20.058 10.720 -10.627 1.00 94.62 252 ASN A C 1
ATOM 1934 O O . ASN A 1 252 ? 18.920 10.248 -10.594 1.00 94.62 252 ASN A O 1
ATOM 1938 N N . PHE A 1 253 ? 21.009 10.423 -9.745 1.00 92.19 253 PHE A N 1
ATOM 1939 C CA . PHE A 1 253 ? 20.837 9.534 -8.599 1.00 92.19 253 PHE A CA 1
ATOM 1940 C C . PHE A 1 253 ? 20.290 10.309 -7.395 1.00 92.19 253 PHE A C 1
ATOM 1942 O O . PHE A 1 253 ? 20.629 11.473 -7.167 1.00 92.19 253 PHE A O 1
ATOM 1949 N N . LEU A 1 254 ? 19.407 9.690 -6.620 1.00 90.00 254 LEU A N 1
ATOM 1950 C CA . LEU A 1 254 ? 18.726 10.321 -5.489 1.00 90.00 254 LEU A CA 1
ATOM 1951 C C . LEU A 1 254 ? 19.457 10.118 -4.162 1.00 90.00 254 LEU A C 1
ATOM 1953 O O . LEU A 1 254 ? 19.258 10.908 -3.235 1.00 90.00 254 LEU A O 1
ATOM 1957 N N . THR A 1 255 ? 20.264 9.069 -4.054 1.00 90.62 255 THR A N 1
ATOM 1958 C CA . THR A 1 255 ? 21.001 8.692 -2.850 1.00 90.62 255 THR A CA 1
ATOM 1959 C C . THR A 1 255 ? 22.505 8.685 -3.101 1.00 90.62 255 THR A C 1
ATOM 1961 O O . THR A 1 255 ? 22.965 8.723 -4.236 1.00 90.62 255 THR A O 1
ATOM 1964 N N . ASP A 1 256 ? 23.273 8.756 -2.016 1.00 91.38 256 ASP A N 1
ATOM 1965 C CA . ASP A 1 256 ? 24.731 8.690 -2.035 1.00 91.38 256 ASP A CA 1
ATOM 1966 C C . ASP A 1 256 ? 25.138 7.399 -1.316 1.00 91.38 256 ASP A C 1
ATOM 1968 O O . ASP A 1 256 ? 24.883 7.261 -0.114 1.00 91.38 256 ASP A O 1
ATOM 1972 N N . THR A 1 257 ? 25.729 6.452 -2.048 1.00 88.25 257 THR A N 1
ATOM 1973 C CA . THR A 1 257 ? 26.129 5.144 -1.509 1.00 88.25 257 THR A CA 1
ATOM 1974 C C . THR A 1 257 ? 27.545 5.148 -0.945 1.00 88.25 257 THR A C 1
ATOM 1976 O O . THR A 1 257 ? 27.980 4.149 -0.377 1.00 88.25 257 THR A O 1
ATOM 1979 N N . THR A 1 258 ? 28.279 6.267 -0.988 1.00 85.94 258 THR A N 1
ATOM 1980 C CA . THR A 1 258 ? 29.672 6.307 -0.503 1.00 85.94 258 THR A CA 1
ATOM 1981 C C . THR A 1 258 ? 29.828 5.931 0.966 1.00 85.94 258 THR A C 1
ATOM 1983 O O . THR A 1 258 ? 30.846 5.348 1.351 1.00 85.94 258 THR A O 1
ATOM 1986 N N . GLY A 1 259 ? 28.810 6.209 1.784 1.00 83.50 259 GLY A N 1
ATOM 1987 C CA . GLY A 1 259 ? 28.774 5.817 3.191 1.00 83.50 259 GLY A CA 1
ATOM 1988 C C . GLY A 1 259 ? 28.738 4.300 3.404 1.00 83.50 259 GLY A C 1
ATOM 1989 O O . GLY A 1 259 ? 29.338 3.814 4.364 1.00 83.50 259 GLY A O 1
ATOM 1990 N N . ASP A 1 260 ? 28.114 3.549 2.493 1.00 83.06 260 ASP A N 1
ATOM 1991 C CA . ASP A 1 260 ? 27.953 2.090 2.602 1.00 83.06 260 ASP A CA 1
ATOM 1992 C C . ASP A 1 260 ? 29.280 1.343 2.405 1.00 83.06 260 ASP A C 1
ATOM 1994 O O . ASP A 1 260 ? 29.456 0.202 2.851 1.00 83.06 260 ASP A O 1
ATOM 1998 N N . TYR A 1 261 ? 30.250 2.020 1.794 1.00 79.31 261 TYR A N 1
ATOM 1999 C CA . TYR A 1 261 ? 31.570 1.485 1.505 1.00 79.31 261 TYR A CA 1
ATOM 2000 C C . TYR A 1 261 ? 32.691 2.085 2.360 1.00 79.31 261 TYR A C 1
ATOM 2002 O O . TYR A 1 261 ? 33.873 1.828 2.104 1.00 79.31 261 TYR A O 1
ATOM 2010 N N . ALA A 1 262 ? 32.357 2.851 3.401 1.00 79.06 262 ALA A N 1
ATOM 2011 C CA . ALA A 1 262 ? 33.351 3.435 4.293 1.00 79.06 262 ALA A CA 1
ATOM 2012 C C . ALA A 1 262 ? 34.318 2.359 4.837 1.00 79.06 262 ALA A C 1
ATOM 2014 O O . ALA A 1 262 ? 33.919 1.407 5.508 1.00 79.06 262 ALA A O 1
ATOM 2015 N N . GLY A 1 263 ? 35.612 2.509 4.532 1.00 79.00 263 GLY A N 1
ATOM 2016 C CA . GLY A 1 263 ? 36.669 1.579 4.947 1.00 79.00 263 GLY A CA 1
ATOM 2017 C C . GLY A 1 263 ? 37.029 0.482 3.937 1.00 79.00 263 GLY A C 1
ATOM 2018 O O . GLY A 1 263 ? 37.952 -0.287 4.207 1.00 79.00 263 GLY A O 1
ATOM 2019 N N . ARG A 1 264 ? 36.371 0.417 2.772 1.00 80.62 264 ARG A N 1
ATOM 2020 C CA . ARG A 1 264 ? 36.808 -0.409 1.632 1.00 80.62 264 ARG A CA 1
ATOM 2021 C C . ARG A 1 264 ? 37.508 0.471 0.594 1.00 80.62 264 ARG A C 1
ATOM 2023 O O . ARG A 1 264 ? 37.121 1.618 0.390 1.00 80.62 264 ARG A O 1
ATOM 2030 N N . GLN A 1 265 ? 38.542 -0.056 -0.063 1.00 79.38 265 GLN A N 1
ATOM 2031 C CA . GLN A 1 265 ? 39.055 0.552 -1.293 1.00 79.38 265 GLN A CA 1
ATOM 2032 C C . GLN A 1 265 ? 38.076 0.211 -2.413 1.00 79.38 265 GLN A C 1
ATOM 2034 O O . GLN A 1 265 ? 38.178 -0.859 -3.003 1.00 79.38 265 GLN A O 1
ATOM 2039 N N . VAL A 1 266 ? 37.102 1.088 -2.626 1.00 75.38 266 VAL A N 1
ATOM 2040 C CA . VAL A 1 266 ? 36.142 0.968 -3.723 1.00 75.38 266 VAL A CA 1
ATOM 2041 C C . VAL A 1 266 ? 36.711 1.655 -4.936 1.00 75.38 266 VAL A C 1
ATOM 2043 O O . VAL A 1 266 ? 37.254 2.763 -4.832 1.00 75.38 266 VAL A O 1
ATOM 2046 N N . ARG A 1 267 ? 36.630 0.978 -6.072 1.00 73.88 267 ARG A N 1
ATOM 2047 C CA . ARG A 1 267 ? 36.976 1.596 -7.339 1.00 73.88 267 ARG A CA 1
ATOM 2048 C C . ARG A 1 267 ? 35.740 2.300 -7.911 1.00 73.88 267 ARG A C 1
ATOM 2050 O O . ARG A 1 267 ? 34.629 1.841 -7.676 1.00 73.88 267 ARG A O 1
ATOM 2057 N N . PRO A 1 268 ? 35.900 3.415 -8.642 1.00 68.75 268 PRO A N 1
ATOM 2058 C CA . PRO A 1 268 ? 34.767 4.139 -9.224 1.00 68.75 268 PRO A CA 1
ATOM 2059 C C . PRO A 1 268 ? 33.888 3.308 -10.176 1.00 68.75 268 PRO A C 1
ATOM 2061 O O . PRO A 1 268 ? 32.787 3.740 -10.494 1.00 68.75 268 PRO A O 1
ATOM 2064 N N . ASP A 1 269 ? 34.388 2.164 -10.647 1.00 69.56 269 ASP A N 1
ATOM 2065 C CA . ASP A 1 269 ? 33.721 1.181 -11.506 1.00 69.56 269 ASP A CA 1
ATOM 2066 C C . ASP A 1 269 ? 33.033 0.040 -10.734 1.00 69.56 269 ASP A C 1
ATOM 2068 O O . ASP A 1 269 ? 32.401 -0.811 -11.355 1.00 69.56 269 ASP A O 1
ATOM 2072 N N . ASP A 1 270 ? 33.130 -0.002 -9.401 1.00 78.38 270 ASP A N 1
ATOM 2073 C CA . ASP A 1 270 ? 32.443 -1.028 -8.615 1.00 78.38 270 ASP A CA 1
ATOM 2074 C C . ASP A 1 270 ? 30.917 -0.847 -8.713 1.00 78.38 270 ASP A C 1
ATOM 2076 O O . ASP A 1 270 ? 30.373 0.225 -8.425 1.00 78.38 270 ASP A O 1
ATOM 2080 N N . GLU A 1 271 ? 30.216 -1.927 -9.075 1.00 75.81 271 GLU A N 1
ATOM 2081 C CA . GLU A 1 271 ? 28.752 -1.962 -9.135 1.00 75.81 271 GLU A CA 1
ATOM 2082 C C . GLU A 1 271 ? 28.130 -1.455 -7.818 1.00 75.81 271 GLU A C 1
ATOM 2084 O O . GLU A 1 271 ? 28.470 -1.914 -6.719 1.00 75.81 271 GLU A O 1
ATOM 2089 N N . GLY A 1 272 ? 27.201 -0.502 -7.929 1.00 78.81 272 GLY A N 1
ATOM 2090 C CA . GLY A 1 272 ? 26.497 0.091 -6.787 1.00 78.81 272 GLY A CA 1
ATOM 2091 C C . GLY A 1 272 ? 27.116 1.377 -6.225 1.00 78.81 272 GLY A C 1
ATOM 2092 O O . GLY A 1 272 ? 26.525 2.001 -5.336 1.00 78.81 272 GLY A O 1
ATOM 2093 N N . TYR A 1 273 ? 28.302 1.791 -6.690 1.00 85.06 273 TYR A N 1
ATOM 2094 C CA . TYR A 1 273 ? 28.944 3.019 -6.216 1.00 85.06 273 TYR A CA 1
ATOM 2095 C C . TYR A 1 273 ? 28.469 4.253 -6.994 1.00 85.06 273 TYR A C 1
ATOM 2097 O O . TYR A 1 273 ? 28.768 4.414 -8.176 1.00 85.06 273 TYR A O 1
ATOM 2105 N N . HIS A 1 274 ? 27.776 5.165 -6.312 1.00 88.06 274 HIS A N 1
ATOM 2106 C CA . HIS A 1 274 ? 27.346 6.444 -6.872 1.00 88.06 274 HIS A CA 1
ATOM 2107 C C . HIS A 1 274 ? 27.174 7.507 -5.774 1.00 88.06 274 HIS A C 1
ATOM 2109 O O . HIS A 1 274 ? 26.959 7.205 -4.599 1.00 88.06 274 HIS A O 1
ATOM 2115 N N . HIS A 1 275 ? 27.252 8.780 -6.159 1.00 91.88 275 HIS A N 1
ATOM 2116 C CA . HIS A 1 275 ? 26.841 9.902 -5.307 1.00 91.88 275 HIS A CA 1
ATOM 2117 C C . HIS A 1 275 ? 25.462 10.407 -5.723 1.00 91.88 275 HIS A C 1
ATOM 2119 O O . HIS A 1 275 ? 25.077 10.306 -6.889 1.00 91.88 275 HIS A O 1
ATOM 2125 N N . ALA A 1 276 ? 24.772 11.064 -4.793 1.00 91.94 276 ALA A N 1
ATOM 2126 C CA . ALA A 1 276 ? 23.540 11.766 -5.113 1.00 91.94 276 ALA A CA 1
ATOM 2127 C C . ALA A 1 276 ? 23.815 12.901 -6.115 1.00 91.94 276 ALA A C 1
ATOM 2129 O O . ALA A 1 276 ? 24.783 13.657 -5.978 1.00 91.94 276 ALA A O 1
ATOM 2130 N N . GLY A 1 277 ? 22.927 13.061 -7.091 1.00 93.94 277 GLY A N 1
ATOM 2131 C CA . GLY A 1 277 ? 23.026 14.054 -8.153 1.00 93.94 277 GLY A CA 1
ATOM 2132 C C . GLY A 1 277 ? 23.291 13.449 -9.530 1.00 93.94 277 GLY A C 1
ATOM 2133 O O . GLY A 1 277 ? 23.216 12.242 -9.750 1.00 93.94 277 GLY A O 1
ATOM 2134 N N . TYR A 1 278 ? 23.580 14.326 -10.491 1.00 94.88 278 TYR A N 1
ATOM 2135 C CA . TYR A 1 278 ? 23.853 13.926 -11.866 1.00 94.88 278 TYR A CA 1
ATOM 2136 C C . TYR A 1 278 ? 25.248 13.310 -11.982 1.00 94.88 278 TYR A C 1
ATOM 2138 O O . TYR A 1 278 ? 26.248 13.985 -11.723 1.00 94.88 278 TYR A O 1
ATOM 2146 N N . GLN A 1 279 ? 25.307 12.045 -12.384 1.00 94.94 279 GLN A N 1
ATOM 2147 C CA . GLN A 1 279 ? 26.538 11.273 -12.518 1.00 94.94 279 GLN A CA 1
ATOM 2148 C C . GLN A 1 279 ? 26.642 10.655 -13.902 1.00 94.94 279 GLN A C 1
ATOM 2150 O O . GLN A 1 279 ? 25.622 10.388 -14.530 1.00 94.94 279 GLN A O 1
ATOM 2155 N N . CYS A 1 280 ? 27.873 10.418 -14.350 1.00 95.00 280 CYS A N 1
ATOM 2156 C CA . CYS A 1 280 ? 28.183 9.758 -15.611 1.00 95.00 280 CYS A CA 1
ATOM 2157 C C . CYS A 1 280 ? 29.123 8.584 -15.347 1.00 95.00 280 CYS A C 1
ATOM 2159 O O . CYS A 1 280 ? 30.200 8.783 -14.784 1.00 95.00 280 CYS A O 1
ATOM 2161 N N . ILE A 1 281 ? 28.731 7.393 -15.787 1.00 93.25 281 ILE A N 1
ATOM 2162 C CA . ILE A 1 281 ? 29.544 6.179 -15.725 1.00 93.25 281 ILE A CA 1
ATOM 2163 C C . ILE A 1 281 ? 30.108 5.931 -17.124 1.00 93.25 281 ILE A C 1
ATOM 2165 O O . ILE A 1 281 ? 29.386 6.048 -18.118 1.00 93.25 281 ILE A O 1
ATOM 2169 N N . THR A 1 282 ? 31.416 5.678 -17.203 1.00 94.69 282 THR A N 1
ATOM 2170 C CA . THR A 1 282 ? 32.124 5.435 -18.468 1.00 94.69 282 THR A CA 1
ATOM 2171 C C . THR A 1 282 ? 32.356 3.942 -18.637 1.00 94.69 282 THR A C 1
ATOM 2173 O O . THR A 1 282 ? 32.889 3.310 -17.732 1.00 94.69 282 THR A O 1
ATOM 2176 N N . TYR A 1 283 ? 32.001 3.420 -19.806 1.00 93.75 283 TYR A N 1
ATOM 2177 C CA . TYR A 1 283 ? 32.144 2.021 -20.190 1.00 93.75 283 TYR A CA 1
ATOM 2178 C C . TYR A 1 283 ? 33.106 1.915 -21.373 1.00 93.75 283 TYR A C 1
ATOM 2180 O O . TYR A 1 283 ? 33.029 2.711 -22.316 1.00 93.75 283 TYR A O 1
ATOM 2188 N N . GLU A 1 284 ? 34.023 0.953 -21.323 1.00 94.38 284 GLU A N 1
ATOM 2189 C CA . GLU A 1 284 ? 35.000 0.694 -22.385 1.00 94.38 284 GLU A CA 1
ATOM 2190 C C . GLU A 1 284 ? 34.514 -0.447 -23.288 1.00 94.38 284 GLU A C 1
ATOM 2192 O O . GLU A 1 284 ? 34.034 -1.467 -22.807 1.00 94.38 284 GLU A O 1
ATOM 2197 N N . LEU A 1 285 ? 34.656 -0.298 -24.608 1.00 91.62 285 LEU A N 1
ATOM 2198 C CA . LEU A 1 285 ? 34.454 -1.387 -25.561 1.00 91.62 285 LEU A CA 1
ATOM 2199 C C . LEU A 1 285 ? 35.675 -2.312 -25.541 1.00 91.62 285 LEU A C 1
ATOM 2201 O O . LEU A 1 285 ? 36.764 -1.908 -25.963 1.00 91.62 285 LEU A O 1
ATOM 2205 N N . TYR A 1 286 ? 35.473 -3.549 -25.092 1.00 85.12 286 TYR A N 1
ATOM 2206 C CA . TYR A 1 286 ? 36.468 -4.621 -25.162 1.00 85.12 286 TYR A CA 1
ATOM 2207 C C . TYR A 1 286 ? 36.536 -5.249 -26.557 1.00 85.12 286 TYR A C 1
ATOM 2209 O O . TYR A 1 286 ? 35.462 -5.504 -27.146 1.00 85.12 286 TYR A O 1
#

Secondary structure (DSSP, 8-state):
-HHHHHHHHHHHHHHHHHHHHIIIIIHHHTT--SSHHHHIIIIIHHHHHHHHHHHHHHHHHSHHHHHHS---HHHHHHHHHHHHHHHHHHHH-----SSTTTT--HHHHHH-GGGHHHHHHHHHHHHHHHHHHHHHHHHHHHHHHHHTT----S-TTHHHHHHHHHHHHHHHHHHHHHHHHHHHHHHHHHHHHHHHHHHHHHHHTTTPPP-S-HHHHHTTSHHHHHTTHHHHGGG-EEEEEGGGTEEEEEEEESS--GGGGTTS---TTSTT---SEEEEEEEE--